Protein AF-A0A1R2BJV5-F1 (afdb_monomer)

Organism: NCBI:txid5963

Secondary structure (DSSP, 8-state):
-PPBPPHHHHHHHHHHGGG-HHHHHHHHHHH-S--B-S-HHHHHHHHHHHHTT-HHHHHHHHTTGGGS---HHHHHHHHHHHHHHHHT--TT-HHHHHHHHHHHHHHHHHS-TT-HHHHHHHHHHHHHS----HHHHHHHS-HHHHHHHHHHHHHHHHHHHHTT---HHHHS-HHHHHHHHHH--TT-HHHHHHHHHHHH-TTTHHHHHHHHHHTTHHHHHHHHHHH---HHHHHHHHHHHHHHGGGS-HHHHHHHHHHHHT-TT--TTSHHHHHHHHHHHHHSTT--HHHHHHHHHHHHTT-

pLDDT: mean 71.23, std 12.72, range [35.72, 92.38]

Radius of gyration: 25.91 Å; Cα contacts (8 Å, |Δi|>4): 302; chains: 1; bounding box: 58×33×80 Å

Mean predicted aligned error: 14.07 Å

Structure (mmCIF, N/CA/C/O backbone):
data_AF-A0A1R2BJV5-F1
#
_entry.id   AF-A0A1R2BJV5-F1
#
loop_
_atom_site.group_PDB
_atom_site.id
_atom_site.type_symbol
_atom_site.label_atom_id
_atom_site.label_alt_id
_atom_site.label_comp_id
_atom_site.label_asym_id
_atom_site.label_entity_id
_atom_site.label_seq_id
_atom_site.pdbx_PDB_ins_code
_atom_site.Cartn_x
_atom_site.Cartn_y
_atom_site.Cartn_z
_atom_site.occupancy
_atom_site.B_iso_or_equiv
_atom_site.auth_seq_id
_atom_site.auth_comp_id
_atom_site.auth_asym_id
_atom_site.auth_atom_id
_atom_site.pdbx_PDB_model_num
ATOM 1 N N . MET A 1 1 ? 15.104 -16.079 -36.306 1.00 42.00 1 MET A N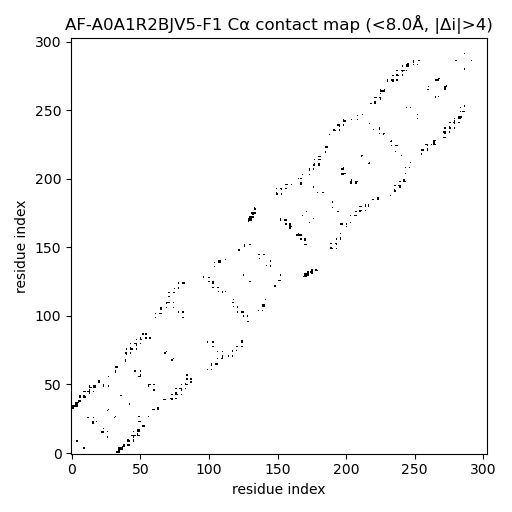 1
ATOM 2 C CA . MET A 1 1 ? 16.553 -15.975 -36.035 1.00 42.00 1 MET A CA 1
ATOM 3 C C . MET A 1 1 ? 16.762 -14.688 -35.266 1.00 42.00 1 MET A C 1
ATOM 5 O O . MET A 1 1 ? 16.373 -13.649 -35.781 1.00 42.00 1 MET A O 1
ATOM 9 N N . SER A 1 2 ? 17.263 -14.751 -34.035 1.00 49.78 2 SER A N 1
ATOM 10 C CA . SER A 1 2 ? 17.641 -13.556 -33.279 1.00 49.78 2 SER A CA 1
ATOM 11 C C . SER A 1 2 ? 18.964 -13.034 -33.835 1.00 49.78 2 SER A C 1
ATOM 13 O O . SER A 1 2 ? 19.935 -13.780 -33.945 1.00 49.78 2 SER A O 1
ATOM 15 N N . ILE A 1 3 ? 18.989 -11.770 -34.251 1.00 56.12 3 ILE A N 1
ATOM 16 C CA . ILE A 1 3 ? 20.216 -11.112 -34.701 1.00 56.12 3 ILE A CA 1
ATOM 17 C C . ILE A 1 3 ? 20.956 -10.668 -33.430 1.00 56.12 3 ILE A C 1
ATOM 19 O O . ILE A 1 3 ? 20.376 -9.907 -32.652 1.00 56.12 3 ILE A O 1
ATOM 23 N N . PRO A 1 4 ? 22.183 -11.148 -33.162 1.00 58.19 4 PRO A N 1
ATOM 24 C CA . PRO A 1 4 ? 23.000 -10.590 -32.093 1.00 58.19 4 PRO A CA 1
ATOM 25 C C . PRO A 1 4 ? 23.386 -9.166 -32.496 1.00 58.19 4 PRO A C 1
ATOM 27 O O . PRO A 1 4 ? 24.001 -8.955 -33.543 1.00 58.19 4 PRO A O 1
ATOM 30 N N . LEU A 1 5 ? 22.972 -8.178 -31.705 1.00 67.62 5 LEU A N 1
ATOM 31 C CA . LEU A 1 5 ? 23.303 -6.782 -31.978 1.00 67.62 5 LEU A CA 1
ATOM 32 C C . LEU A 1 5 ? 24.491 -6.342 -31.133 1.00 67.62 5 LEU A C 1
ATOM 34 O O . LEU A 1 5 ? 24.545 -6.591 -29.929 1.00 67.62 5 LEU A O 1
ATOM 38 N N . SER A 1 6 ? 25.420 -5.636 -31.775 1.00 77.50 6 SER A N 1
ATOM 39 C CA . SER A 1 6 ? 26.572 -5.044 -31.108 1.00 77.50 6 SER A CA 1
ATOM 40 C C . SER A 1 6 ? 26.189 -3.790 -30.317 1.00 77.50 6 SER A C 1
ATOM 42 O O . SER A 1 6 ? 25.210 -3.097 -30.610 1.00 77.50 6 SER A O 1
ATOM 44 N N . LYS A 1 7 ? 27.031 -3.441 -29.341 1.00 80.12 7 LYS A N 1
ATOM 45 C CA . LYS A 1 7 ? 26.949 -2.197 -28.563 1.00 80.12 7 LYS A CA 1
ATOM 46 C C . LYS A 1 7 ? 26.807 -0.943 -29.429 1.00 80.12 7 LYS A C 1
ATOM 48 O O . LYS A 1 7 ? 26.039 -0.039 -29.100 1.00 80.12 7 LYS A O 1
ATOM 53 N N . ASP A 1 8 ? 27.563 -0.877 -30.520 1.00 81.50 8 ASP A N 1
ATOM 54 C CA . ASP A 1 8 ? 27.591 0.293 -31.399 1.00 81.50 8 ASP A CA 1
ATOM 55 C C . ASP A 1 8 ? 26.292 0.439 -32.183 1.00 81.50 8 ASP A C 1
ATOM 57 O O . ASP A 1 8 ? 25.791 1.553 -32.346 1.00 81.50 8 ASP A O 1
ATOM 61 N N . LEU A 1 9 ? 25.684 -0.685 -32.563 1.00 81.38 9 LEU A N 1
ATOM 62 C CA . LEU A 1 9 ? 24.384 -0.679 -33.210 1.00 81.38 9 LEU A CA 1
ATOM 63 C C . LEU A 1 9 ? 23.279 -0.226 -32.244 1.00 81.38 9 LEU A C 1
ATOM 65 O O . LEU A 1 9 ? 22.461 0.605 -32.624 1.00 81.38 9 LEU A O 1
ATOM 69 N N . TYR A 1 10 ? 23.296 -0.647 -30.971 1.00 83.06 10 TYR A N 1
ATOM 70 C CA . TYR A 1 10 ? 22.355 -0.114 -29.970 1.00 83.06 10 TYR A CA 1
ATOM 71 C C . TYR A 1 10 ? 22.492 1.397 -29.776 1.00 83.06 10 TYR A C 1
ATOM 73 O O . TYR A 1 10 ? 21.486 2.105 -29.704 1.00 83.06 10 TYR A O 1
ATOM 81 N N . LYS A 1 11 ? 23.724 1.916 -29.725 1.00 84.06 11 LYS A N 1
ATOM 82 C CA . LYS A 1 11 ? 23.965 3.362 -29.623 1.00 84.06 11 LYS A CA 1
ATOM 83 C C . LYS A 1 11 ? 23.435 4.113 -30.838 1.00 84.06 11 LYS A C 1
ATOM 85 O O . LYS A 1 11 ? 22.817 5.162 -30.664 1.00 84.06 11 LYS A O 1
ATOM 90 N N . GLN A 1 12 ? 23.662 3.583 -32.038 1.00 87.06 12 GLN A N 1
ATOM 91 C CA . GLN A 1 12 ? 23.156 4.173 -33.272 1.00 87.06 12 GLN A CA 1
ATOM 92 C C . GLN A 1 12 ? 21.623 4.184 -33.283 1.00 87.06 12 GLN A C 1
ATOM 94 O O . GLN A 1 12 ? 21.023 5.251 -33.401 1.00 87.06 12 GLN A O 1
ATOM 99 N N . LEU A 1 13 ? 20.987 3.029 -33.070 1.00 85.50 13 LEU A N 1
ATOM 100 C CA . LEU A 1 13 ? 19.527 2.909 -33.053 1.00 85.50 13 LEU A CA 1
ATOM 101 C C . LEU A 1 13 ? 18.897 3.812 -31.988 1.00 85.50 13 LEU A C 1
ATOM 103 O O . LEU A 1 13 ? 17.888 4.465 -32.247 1.00 85.50 13 LEU A O 1
ATOM 107 N N . ARG A 1 14 ? 19.520 3.922 -30.807 1.00 86.38 14 ARG A N 1
ATOM 108 C CA . ARG A 1 14 ? 19.084 4.832 -29.740 1.00 86.38 14 ARG A CA 1
ATOM 109 C C . ARG A 1 14 ? 19.043 6.296 -30.191 1.00 86.38 14 ARG A C 1
ATOM 111 O O . ARG A 1 14 ? 18.142 7.018 -29.766 1.00 86.38 14 ARG A O 1
ATOM 118 N N . LEU A 1 15 ? 20.018 6.741 -30.985 1.00 86.44 15 LEU A N 1
ATOM 119 C CA . LEU A 1 15 ? 20.062 8.103 -31.533 1.00 86.44 15 LEU A CA 1
ATOM 120 C C . LEU A 1 15 ? 19.034 8.289 -32.649 1.00 86.44 15 LEU A C 1
ATOM 122 O O . LEU A 1 15 ? 18.399 9.332 -32.735 1.00 86.44 15 LEU A O 1
ATOM 126 N N . GLU A 1 16 ? 18.821 7.277 -33.485 1.00 86.50 16 GLU A N 1
ATOM 127 C CA . GLU A 1 16 ? 17.801 7.352 -34.533 1.00 86.50 16 GLU A CA 1
ATOM 128 C C . GLU A 1 16 ? 16.380 7.402 -33.947 1.00 86.50 16 GLU A C 1
ATOM 130 O O . GLU A 1 16 ? 15.532 8.136 -34.450 1.00 86.50 16 GLU A O 1
ATOM 135 N N . CYS A 1 17 ? 16.128 6.727 -32.820 1.00 84.50 17 CYS A N 1
ATOM 136 C CA . CYS A 1 17 ? 14.838 6.782 -32.122 1.00 84.50 17 CYS A CA 1
ATOM 137 C C . CYS A 1 17 ? 14.447 8.195 -31.650 1.00 84.50 17 CYS A C 1
ATOM 139 O O . CYS A 1 17 ? 13.261 8.460 -31.466 1.00 84.50 17 CYS A O 1
ATOM 141 N N . THR A 1 18 ? 15.398 9.123 -31.478 1.00 82.88 18 THR A N 1
ATOM 142 C CA . THR A 1 18 ? 15.081 10.509 -31.081 1.00 82.88 18 THR A CA 1
ATOM 143 C C . THR A 1 18 ? 14.573 11.365 -32.245 1.00 82.88 18 THR A C 1
ATOM 145 O O . THR A 1 18 ? 14.272 12.537 -32.046 1.00 82.88 18 THR A O 1
ATOM 148 N N . GLN A 1 19 ? 14.484 10.812 -33.459 1.00 86.56 19 GLN A N 1
ATOM 149 C CA . GLN A 1 19 ? 13.982 11.513 -34.648 1.00 86.56 19 GLN A CA 1
ATOM 150 C C . GLN A 1 19 ? 12.443 11.526 -34.738 1.00 86.56 19 GLN A C 1
ATOM 152 O O . GLN A 1 19 ? 11.893 12.149 -35.644 1.00 86.56 19 GLN A O 1
ATOM 157 N N . GLY A 1 20 ? 11.745 10.873 -33.800 1.00 82.00 20 GLY A N 1
ATOM 158 C CA . GLY A 1 20 ? 10.285 10.903 -33.669 1.00 82.00 20 GLY A CA 1
ATOM 159 C C . GLY A 1 20 ? 9.588 9.583 -34.015 1.00 82.00 20 GLY A C 1
ATOM 160 O O . GLY A 1 20 ? 10.213 8.607 -34.433 1.00 82.00 20 GLY A O 1
ATOM 161 N N . GLU A 1 21 ? 8.263 9.566 -33.850 1.00 83.56 21 GLU A N 1
ATOM 162 C CA . GLU A 1 21 ? 7.430 8.352 -33.882 1.00 83.56 21 GLU A CA 1
ATOM 163 C C . GLU A 1 21 ? 7.545 7.555 -35.191 1.00 83.56 21 GLU A C 1
ATOM 165 O O . GLU A 1 21 ? 7.648 6.329 -35.177 1.00 83.56 21 GLU A O 1
ATOM 170 N N . SER A 1 22 ? 7.604 8.240 -36.340 1.00 85.44 22 SER A N 1
ATOM 171 C CA . SER A 1 22 ? 7.769 7.575 -37.641 1.00 85.44 22 SER A CA 1
ATOM 172 C C . SER A 1 22 ? 9.056 6.751 -37.702 1.00 85.44 22 SER A C 1
ATOM 174 O O . SER A 1 22 ? 9.045 5.640 -38.234 1.00 85.44 22 SER A O 1
ATOM 176 N N . LYS A 1 23 ? 10.159 7.273 -37.146 1.00 87.19 23 LYS A N 1
ATOM 177 C CA . LYS A 1 23 ? 11.449 6.578 -37.150 1.00 87.19 23 LYS A CA 1
ATOM 178 C C . LYS A 1 23 ? 11.460 5.427 -36.148 1.00 87.19 23 LYS A C 1
ATOM 180 O O . LYS A 1 23 ? 11.974 4.357 -36.456 1.00 87.19 23 LYS A O 1
ATOM 185 N N . GLN A 1 24 ? 10.823 5.606 -34.991 1.00 85.75 24 GLN A N 1
ATOM 186 C CA . GLN A 1 24 ? 10.626 4.528 -34.017 1.00 85.75 24 GLN A CA 1
ATOM 187 C C . GLN A 1 24 ? 9.833 3.355 -34.617 1.00 85.75 24 GLN A C 1
ATOM 189 O O . GLN A 1 24 ? 10.228 2.206 -34.440 1.00 85.75 24 GLN A O 1
ATOM 194 N N . ASN A 1 25 ? 8.761 3.626 -35.372 1.00 84.75 25 ASN A N 1
ATOM 195 C CA . ASN A 1 25 ? 7.956 2.592 -36.034 1.00 84.75 25 ASN A CA 1
ATOM 196 C C . ASN A 1 25 ? 8.743 1.836 -37.121 1.00 84.75 25 ASN A C 1
ATOM 198 O O . ASN A 1 25 ? 8.616 0.614 -37.231 1.00 84.75 25 ASN A O 1
ATOM 202 N N . GLU A 1 26 ? 9.574 2.537 -37.899 1.00 87.62 26 GLU A N 1
ATOM 203 C CA . GLU A 1 26 ? 10.474 1.931 -38.893 1.00 87.62 26 GLU A CA 1
ATOM 204 C C . GLU A 1 26 ? 11.481 0.989 -38.216 1.00 87.62 26 GLU A C 1
ATOM 206 O O . GLU A 1 26 ? 11.568 -0.190 -38.565 1.00 87.62 26 GLU A O 1
ATOM 211 N N . ILE A 1 27 ? 12.173 1.484 -37.185 1.00 85.50 27 ILE A N 1
ATOM 212 C CA . ILE A 1 27 ? 13.153 0.719 -36.407 1.00 85.50 27 ILE A CA 1
ATOM 213 C C . ILE A 1 27 ? 12.493 -0.496 -35.746 1.00 85.50 27 ILE A C 1
ATOM 215 O O . ILE A 1 27 ? 13.012 -1.607 -35.842 1.00 85.50 27 ILE A O 1
ATOM 219 N N . PHE A 1 28 ? 11.328 -0.322 -35.119 1.00 84.56 28 PHE A N 1
ATOM 220 C CA . PHE A 1 28 ? 10.598 -1.421 -34.490 1.00 84.56 28 PHE A CA 1
ATOM 221 C C . PHE A 1 28 ? 10.158 -2.478 -35.510 1.00 84.56 28 PHE A C 1
ATOM 223 O O . PHE A 1 28 ? 10.262 -3.669 -35.231 1.00 84.56 28 PHE A O 1
ATOM 230 N N . SER A 1 29 ? 9.729 -2.074 -36.708 1.00 84.19 29 SER A N 1
ATOM 231 C CA . SER A 1 29 ? 9.353 -3.014 -37.773 1.00 84.19 29 SER A CA 1
ATOM 232 C C . SER A 1 29 ? 10.554 -3.794 -38.315 1.00 84.19 29 SER A C 1
ATOM 234 O O . SER A 1 29 ? 10.422 -4.963 -38.671 1.00 84.19 29 SER A O 1
ATOM 236 N N . GLN A 1 30 ? 11.724 -3.155 -38.373 1.00 83.94 30 GLN A N 1
ATOM 237 C CA . GLN A 1 30 ? 12.943 -3.742 -38.924 1.00 83.94 30 GLN A CA 1
ATOM 238 C C . GLN A 1 30 ? 13.687 -4.640 -37.925 1.00 83.94 30 GLN A C 1
ATOM 240 O O . GLN A 1 30 ? 14.194 -5.694 -38.307 1.00 83.94 30 GLN A O 1
ATOM 245 N N . TYR A 1 31 ? 13.768 -4.226 -36.660 1.00 78.44 31 TYR A N 1
ATOM 246 C CA . TYR A 1 31 ? 14.614 -4.863 -35.643 1.00 78.44 31 TYR A CA 1
ATOM 247 C C . TYR A 1 31 ? 13.812 -5.509 -34.506 1.00 78.44 31 TYR A C 1
ATOM 249 O O . TYR A 1 31 ? 14.302 -6.425 -33.848 1.00 78.44 31 TYR A O 1
ATOM 257 N N . GLY A 1 32 ? 12.568 -5.081 -34.285 1.00 77.88 32 GLY A N 1
ATOM 258 C CA . GLY A 1 32 ? 11.722 -5.569 -33.200 1.00 77.88 32 GLY A CA 1
ATOM 259 C C . GLY A 1 32 ? 12.271 -5.261 -31.804 1.00 77.88 32 GLY A C 1
ATOM 260 O O . GLY A 1 32 ? 13.135 -4.406 -31.602 1.00 77.88 32 GLY A O 1
ATOM 261 N N . ILE A 1 33 ? 11.728 -5.981 -30.821 1.00 70.56 33 ILE A N 1
ATOM 262 C CA . ILE A 1 33 ? 12.157 -5.929 -29.416 1.00 70.56 33 ILE A CA 1
ATOM 263 C C . ILE A 1 33 ? 13.000 -7.135 -29.007 1.00 70.56 33 ILE A C 1
ATOM 265 O O . ILE A 1 33 ? 13.803 -6.997 -28.105 1.00 70.56 33 ILE A O 1
ATOM 269 N N . SER A 1 34 ? 12.885 -8.297 -29.652 1.00 61.62 34 SER A N 1
ATOM 270 C CA . SER A 1 34 ? 13.568 -9.542 -29.247 1.00 61.62 34 SER A CA 1
ATOM 271 C C . SER A 1 34 ? 15.013 -9.624 -29.752 1.00 61.62 34 SER A C 1
ATOM 273 O O . SER A 1 34 ? 15.407 -10.568 -30.440 1.00 61.62 34 SER A O 1
ATOM 275 N N . LEU A 1 35 ? 15.792 -8.595 -29.443 1.00 65.88 35 LEU A N 1
ATOM 276 C CA . LEU A 1 35 ? 17.195 -8.487 -29.809 1.00 65.88 35 LEU A CA 1
ATOM 277 C C . LEU A 1 35 ? 18.020 -9.273 -28.787 1.00 65.88 35 LEU A C 1
ATOM 279 O O . LEU A 1 35 ? 17.871 -9.073 -27.583 1.00 65.88 35 LEU A O 1
ATOM 283 N N . ASN A 1 36 ? 18.861 -10.201 -29.256 1.00 61.66 36 ASN A N 1
ATOM 284 C CA . ASN A 1 36 ? 19.749 -10.939 -28.357 1.00 61.66 36 ASN A CA 1
ATOM 285 C C . ASN A 1 36 ? 20.763 -9.951 -27.773 1.00 61.66 36 ASN A C 1
ATOM 287 O O . ASN A 1 36 ? 21.442 -9.239 -28.519 1.00 61.66 36 ASN A O 1
ATOM 291 N N . THR A 1 37 ? 20.837 -9.888 -26.445 1.00 62.78 37 THR A N 1
ATOM 292 C CA . THR A 1 37 ? 21.636 -8.887 -25.741 1.00 62.78 37 THR A CA 1
ATOM 293 C C . THR A 1 37 ? 22.842 -9.520 -25.056 1.00 62.78 37 THR A C 1
ATOM 295 O O . THR A 1 37 ? 22.711 -10.280 -24.103 1.00 62.78 37 THR A O 1
ATOM 298 N N . GLU A 1 38 ? 24.033 -9.193 -25.557 1.00 67.94 38 GLU A N 1
ATOM 299 C CA . GLU A 1 38 ? 25.302 -9.369 -24.834 1.00 67.94 38 GLU A CA 1
ATOM 300 C C . GLU A 1 38 ? 25.650 -8.108 -24.013 1.00 67.94 38 GLU A C 1
ATOM 302 O O . GLU A 1 38 ? 26.532 -8.138 -23.162 1.00 67.94 38 GLU A O 1
ATOM 307 N N . GLU A 1 39 ? 24.925 -6.998 -24.227 1.00 77.38 39 GLU A N 1
ATOM 308 C CA . GLU A 1 39 ? 25.161 -5.679 -23.616 1.00 77.38 39 GLU A CA 1
ATOM 309 C C . GLU A 1 39 ? 23.852 -5.101 -23.021 1.00 77.38 39 GLU A C 1
ATOM 311 O O . GLU A 1 39 ? 23.246 -4.184 -23.595 1.00 77.38 39 GLU A O 1
ATOM 316 N N . PRO A 1 40 ? 23.393 -5.606 -21.856 1.00 77.12 40 PRO A N 1
ATOM 317 C CA . PRO A 1 40 ? 22.081 -5.281 -21.281 1.00 77.12 40 PRO A CA 1
ATOM 318 C C . PRO A 1 40 ? 21.814 -3.781 -21.067 1.00 77.12 40 PRO A C 1
ATOM 320 O O . PRO A 1 40 ? 20.696 -3.310 -21.274 1.00 77.12 40 PRO A O 1
ATOM 323 N N . LEU A 1 41 ? 22.838 -3.002 -20.702 1.00 80.31 41 LEU A N 1
ATOM 324 C CA . LEU A 1 41 ? 22.698 -1.570 -20.414 1.00 80.31 41 LEU A CA 1
ATOM 325 C C . LEU A 1 41 ? 22.383 -0.725 -21.654 1.00 80.31 41 LEU A C 1
ATOM 327 O O . LEU A 1 41 ? 21.488 0.121 -21.615 1.00 80.31 41 LEU A O 1
ATOM 331 N N . GLU A 1 42 ? 23.120 -0.912 -22.751 1.00 82.50 42 GLU A N 1
ATOM 332 C CA . GLU A 1 42 ? 22.868 -0.139 -23.975 1.00 82.50 42 GLU A CA 1
ATOM 333 C C . GLU A 1 42 ? 21.543 -0.543 -24.618 1.00 82.50 42 GLU A C 1
ATOM 335 O O . GLU A 1 42 ? 20.839 0.311 -25.159 1.00 82.50 42 GLU A O 1
ATOM 340 N N . TYR A 1 43 ? 21.159 -1.808 -24.460 1.00 83.75 43 TYR A N 1
ATOM 341 C CA . TYR A 1 43 ? 19.856 -2.291 -24.873 1.00 83.75 43 TYR A CA 1
ATOM 342 C C . TYR A 1 43 ? 18.706 -1.592 -24.129 1.00 83.75 43 TYR A C 1
ATOM 344 O O . TYR A 1 43 ? 17.819 -1.045 -24.780 1.00 83.75 43 TYR A O 1
ATOM 352 N N . ILE A 1 44 ? 18.739 -1.489 -22.793 1.00 78.69 44 ILE A N 1
ATOM 353 C CA . ILE A 1 44 ? 17.687 -0.774 -22.038 1.00 78.69 44 ILE A CA 1
ATOM 354 C C . ILE A 1 44 ? 17.625 0.710 -22.429 1.00 78.69 44 ILE A C 1
ATOM 356 O O . ILE A 1 44 ? 16.537 1.258 -22.598 1.00 78.69 44 ILE A O 1
ATOM 360 N N . LYS A 1 45 ? 18.771 1.371 -22.633 1.00 82.44 45 LYS A N 1
ATOM 361 C CA . LYS A 1 45 ? 18.803 2.770 -23.103 1.00 82.44 45 LYS A CA 1
ATOM 362 C C . LYS A 1 45 ? 18.185 2.933 -24.493 1.00 82.44 45 LYS A C 1
ATOM 364 O O . LYS A 1 45 ? 17.545 3.950 -24.756 1.00 82.44 45 LYS A O 1
ATOM 369 N N . TYR A 1 46 ? 18.382 1.959 -25.380 1.00 85.44 46 TYR A N 1
ATOM 370 C CA . TYR A 1 46 ? 17.681 1.901 -26.661 1.00 85.44 46 TYR A CA 1
ATOM 371 C C . TYR A 1 46 ? 16.165 1.776 -26.453 1.00 85.44 46 TYR A C 1
ATOM 373 O O . TYR A 1 46 ? 15.423 2.583 -27.009 1.00 85.44 46 TYR A O 1
ATOM 381 N N . LEU A 1 47 ? 15.712 0.850 -25.597 1.00 83.75 47 LEU A N 1
ATOM 382 C CA . LEU A 1 47 ? 14.287 0.657 -25.299 1.00 83.75 47 LEU A CA 1
ATOM 383 C C . LEU A 1 47 ? 13.625 1.927 -24.739 1.00 83.75 47 LEU A C 1
ATOM 385 O O . LEU A 1 47 ? 12.512 2.247 -25.150 1.00 83.75 47 LEU A O 1
ATOM 389 N N . ILE A 1 48 ? 14.315 2.689 -23.877 1.00 81.56 48 ILE A N 1
ATOM 390 C CA . ILE A 1 48 ? 13.835 3.992 -23.375 1.00 81.56 48 ILE A CA 1
ATOM 391 C C . ILE A 1 48 ? 13.481 4.905 -24.536 1.00 81.56 48 ILE A C 1
ATOM 393 O O . ILE A 1 48 ? 12.329 5.314 -24.644 1.00 81.56 48 ILE A O 1
ATOM 397 N N . ASN A 1 49 ? 14.430 5.166 -25.433 1.00 82.50 49 ASN A N 1
ATOM 398 C CA . ASN A 1 49 ? 14.221 6.096 -26.540 1.00 82.50 49 ASN A CA 1
ATOM 399 C C . ASN A 1 49 ? 13.231 5.572 -27.585 1.00 82.50 49 ASN A C 1
ATOM 401 O O . ASN A 1 49 ? 12.506 6.365 -28.182 1.00 82.50 49 ASN A O 1
ATOM 405 N N . LEU A 1 50 ? 13.186 4.254 -27.795 1.00 81.56 50 LEU A N 1
ATOM 406 C CA . LEU A 1 50 ? 12.220 3.617 -28.689 1.00 81.56 50 LEU A CA 1
ATOM 407 C C . LEU A 1 50 ? 10.779 3.770 -28.170 1.00 81.56 50 LEU A C 1
ATOM 409 O O . LEU A 1 50 ? 9.840 3.820 -28.957 1.00 81.56 50 LEU A O 1
ATOM 413 N N . SER A 1 51 ? 10.610 3.847 -26.848 1.00 73.69 51 SER A N 1
ATOM 414 C CA . SER A 1 51 ? 9.307 3.895 -26.176 1.00 73.69 51 SER A CA 1
ATOM 415 C C . SER A 1 51 ? 8.750 5.303 -25.937 1.00 73.69 51 SER A C 1
ATOM 417 O O . SER A 1 51 ? 7.590 5.428 -25.539 1.00 73.69 51 SER A O 1
ATOM 419 N N . VAL A 1 52 ? 9.547 6.358 -26.162 1.00 73.56 52 VAL A N 1
ATOM 420 C CA . VAL A 1 52 ? 9.125 7.750 -25.930 1.00 73.56 52 VAL A CA 1
ATOM 421 C C . VAL A 1 52 ? 7.954 8.086 -26.851 1.00 73.56 52 VAL A C 1
ATOM 423 O O . VAL A 1 52 ? 8.132 8.116 -28.066 1.00 73.56 52 VAL A O 1
ATOM 426 N N . ALA A 1 53 ? 6.786 8.362 -26.263 1.00 63.12 53 ALA A N 1
ATOM 427 C CA . ALA A 1 53 ? 5.546 8.739 -26.946 1.00 63.12 53 ALA A CA 1
ATOM 428 C C . ALA A 1 53 ? 4.927 7.674 -27.884 1.00 63.12 53 ALA A C 1
ATOM 430 O O . ALA A 1 53 ? 4.037 8.001 -28.665 1.00 63.12 53 ALA A O 1
ATOM 431 N N . ASN A 1 54 ? 5.332 6.396 -27.794 1.00 75.25 54 ASN A N 1
ATOM 432 C CA . ASN A 1 54 ? 4.773 5.314 -28.619 1.00 75.25 54 ASN A CA 1
ATOM 433 C C . ASN A 1 54 ? 4.175 4.174 -27.775 1.00 75.25 54 ASN A C 1
ATOM 435 O O . ASN A 1 54 ? 4.827 3.177 -27.450 1.00 75.25 54 ASN A O 1
ATOM 439 N N . THR A 1 55 ? 2.884 4.298 -27.462 1.00 68.56 55 THR A N 1
ATOM 440 C CA . THR A 1 55 ? 2.150 3.373 -26.575 1.00 68.56 55 THR A CA 1
ATOM 441 C C . THR A 1 55 ? 2.072 1.926 -27.081 1.00 68.56 55 THR A C 1
ATOM 443 O O . THR A 1 55 ? 1.972 0.991 -26.283 1.00 68.56 55 THR A O 1
ATOM 446 N N . ASN A 1 56 ? 2.137 1.689 -28.395 1.00 72.00 56 ASN A N 1
ATOM 447 C CA . ASN A 1 56 ? 2.119 0.332 -28.957 1.00 72.00 56 ASN A CA 1
ATOM 448 C C . ASN A 1 56 ? 3.464 -0.384 -28.775 1.00 72.00 56 ASN A C 1
ATOM 450 O O . ASN A 1 56 ? 3.500 -1.584 -28.479 1.00 72.00 56 ASN A O 1
ATOM 454 N N . ILE A 1 57 ? 4.567 0.356 -28.890 1.00 77.31 57 ILE A N 1
ATOM 455 C CA . ILE A 1 57 ? 5.909 -0.157 -28.609 1.00 77.31 57 ILE A CA 1
ATOM 456 C C . ILE A 1 57 ? 6.079 -0.393 -27.103 1.00 77.31 57 ILE A C 1
ATOM 458 O O . ILE A 1 57 ? 6.578 -1.452 -26.720 1.00 77.31 57 ILE A O 1
ATOM 462 N N . GLN A 1 58 ? 5.594 0.522 -26.252 1.00 73.00 58 GLN A N 1
ATOM 463 C CA . GLN A 1 58 ? 5.624 0.375 -24.788 1.00 73.00 58 GLN A CA 1
ATOM 464 C C . GLN A 1 58 ? 5.054 -0.986 -24.339 1.00 73.00 58 GLN A C 1
ATOM 466 O O . GLN A 1 58 ? 5.718 -1.715 -23.606 1.00 73.00 58 GLN A O 1
ATOM 471 N N . LYS A 1 59 ? 3.891 -1.406 -24.867 1.00 69.12 59 LYS A N 1
ATOM 472 C CA . LYS A 1 59 ? 3.285 -2.732 -24.589 1.00 69.12 59 LYS A CA 1
ATOM 473 C C . LYS A 1 59 ? 4.177 -3.912 -24.936 1.00 69.12 59 LYS A C 1
ATOM 475 O O . LYS A 1 59 ? 4.159 -4.939 -24.264 1.00 69.12 59 LYS A O 1
ATOM 480 N N . SER A 1 60 ? 4.896 -3.795 -26.042 1.00 76.00 60 SER A N 1
ATOM 481 C CA . SER A 1 60 ? 5.762 -4.863 -26.522 1.00 76.00 60 SER A CA 1
ATOM 482 C C . SER A 1 60 ? 6.987 -4.970 -25.614 1.00 76.00 60 SER A C 1
ATOM 484 O O . SER A 1 60 ? 7.340 -6.069 -25.191 1.00 76.00 60 SER A O 1
ATOM 486 N N . ILE A 1 61 ? 7.577 -3.828 -25.250 1.00 75.94 61 ILE A N 1
ATOM 487 C CA . ILE A 1 61 ? 8.719 -3.743 -24.334 1.00 75.94 61 ILE A CA 1
ATOM 488 C C . ILE A 1 61 ? 8.397 -4.394 -22.989 1.00 75.94 61 ILE A C 1
ATOM 490 O O . ILE A 1 61 ? 9.187 -5.198 -22.509 1.00 75.94 61 ILE A O 1
ATOM 494 N N . LEU A 1 62 ? 7.218 -4.138 -22.418 1.00 69.19 62 LEU A N 1
ATOM 495 C CA . LEU A 1 62 ? 6.822 -4.719 -21.129 1.00 69.19 62 LEU A CA 1
ATOM 496 C C . LEU A 1 62 ? 6.944 -6.253 -21.093 1.00 69.19 62 LEU A C 1
ATOM 498 O O . LEU A 1 62 ? 7.396 -6.815 -20.100 1.00 69.19 62 LEU A O 1
ATOM 502 N N . LYS A 1 63 ? 6.642 -6.941 -22.198 1.00 70.88 63 LYS A N 1
ATOM 503 C CA . LYS A 1 63 ? 6.680 -8.413 -22.263 1.00 70.88 63 LYS A CA 1
ATOM 504 C C . LYS A 1 63 ? 8.083 -9.012 -22.177 1.00 70.88 63 LYS A C 1
ATOM 506 O O . LYS A 1 63 ? 8.209 -10.195 -21.875 1.00 70.88 63 LYS A O 1
ATOM 511 N N . ILE A 1 64 ? 9.122 -8.234 -22.470 1.00 72.19 64 ILE A N 1
ATOM 512 C CA . ILE A 1 64 ? 10.508 -8.720 -22.514 1.00 72.19 64 ILE A CA 1
ATOM 513 C C . ILE A 1 64 ? 11.354 -8.240 -21.335 1.00 72.19 64 ILE A C 1
ATOM 515 O O . ILE A 1 64 ? 12.411 -8.820 -21.101 1.00 72.19 64 ILE A O 1
ATOM 519 N N . LEU A 1 65 ? 10.905 -7.239 -20.565 1.00 69.62 65 LEU A N 1
ATOM 520 C CA . LEU A 1 65 ? 11.644 -6.736 -19.399 1.00 69.62 65 LEU A CA 1
ATOM 521 C C . LEU A 1 65 ? 12.028 -7.838 -18.396 1.00 69.62 65 LEU A C 1
ATOM 523 O O . LEU A 1 65 ? 13.182 -7.828 -17.966 1.00 69.62 65 LEU A O 1
ATOM 527 N N . PRO A 1 66 ? 11.173 -8.842 -18.099 1.00 66.38 66 PRO A N 1
ATOM 528 C CA . PRO A 1 66 ? 11.557 -9.938 -17.209 1.00 66.38 66 PRO A CA 1
ATOM 529 C C . PRO A 1 66 ? 12.729 -10.790 -17.719 1.00 66.38 66 PRO A C 1
ATOM 531 O O . PRO A 1 66 ? 13.379 -11.479 -16.945 1.00 66.38 66 PRO A O 1
ATOM 534 N N . SER A 1 67 ? 13.027 -10.764 -19.020 1.00 71.19 67 SER A N 1
ATOM 535 C CA . SER A 1 67 ? 14.126 -11.545 -19.605 1.00 71.19 67 SER A CA 1
ATOM 536 C C . SER A 1 67 ? 15.481 -10.825 -19.597 1.00 71.19 67 SER A C 1
ATOM 538 O O . SER A 1 67 ? 16.489 -11.428 -19.963 1.00 71.19 67 SER A O 1
ATOM 540 N N . ILE A 1 68 ? 15.527 -9.550 -19.187 1.00 74.06 68 ILE A N 1
ATOM 541 C CA . ILE A 1 68 ? 16.759 -8.753 -19.176 1.00 74.06 68 ILE A CA 1
ATOM 542 C C . ILE A 1 68 ? 17.505 -8.973 -17.848 1.00 74.06 68 ILE A C 1
ATOM 544 O O . ILE A 1 68 ? 16.911 -8.773 -16.788 1.00 74.06 68 ILE A O 1
ATOM 548 N N . PRO A 1 69 ? 18.802 -9.337 -17.867 1.00 71.75 69 PRO A N 1
ATOM 549 C CA . PRO A 1 69 ? 19.610 -9.435 -16.653 1.00 71.75 69 PRO A CA 1
ATOM 550 C C . PRO A 1 69 ? 19.701 -8.099 -15.906 1.00 71.75 69 PRO A C 1
ATOM 552 O O . PRO A 1 69 ? 19.942 -7.059 -16.523 1.00 71.75 69 PRO A O 1
ATOM 555 N N . ILE A 1 70 ? 19.563 -8.136 -14.578 1.00 68.81 70 ILE A N 1
ATOM 556 C CA . ILE A 1 70 ? 19.541 -6.939 -13.729 1.00 68.81 70 ILE A CA 1
ATOM 557 C C . ILE A 1 70 ? 20.869 -6.786 -12.975 1.00 68.81 70 ILE A C 1
ATOM 559 O O . ILE A 1 70 ? 21.225 -7.587 -12.118 1.00 68.81 70 ILE A O 1
ATOM 563 N N . THR A 1 71 ? 21.592 -5.718 -13.299 1.00 71.06 71 THR A N 1
ATOM 564 C CA . THR A 1 71 ? 22.702 -5.111 -12.556 1.0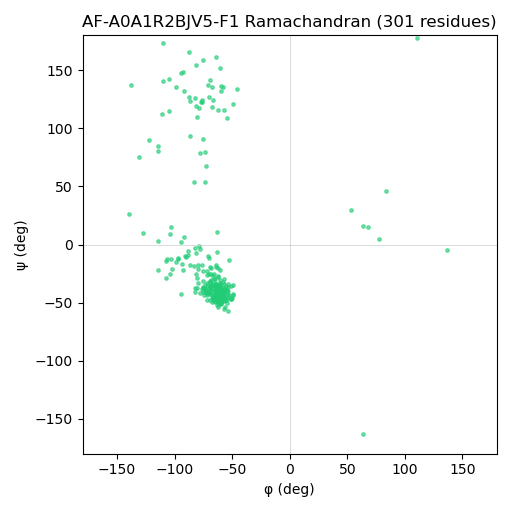0 71.06 71 THR A CA 1
ATOM 565 C C . THR A 1 71 ? 22.282 -3.755 -11.971 1.00 71.06 71 THR A C 1
ATOM 567 O O . THR A 1 71 ? 21.207 -3.234 -12.283 1.00 71.06 71 THR A O 1
ATOM 570 N N . GLU A 1 72 ? 23.137 -3.134 -11.149 1.00 67.12 72 GLU A N 1
ATOM 571 C CA . GLU A 1 72 ? 22.863 -1.797 -10.602 1.00 67.12 72 GLU A CA 1
ATOM 572 C C . GLU A 1 72 ? 22.621 -0.748 -11.707 1.00 67.12 72 GLU A C 1
ATOM 574 O O . GLU A 1 72 ? 21.666 0.032 -11.657 1.00 67.12 72 GLU A O 1
ATOM 579 N N . GLU A 1 73 ? 23.469 -0.724 -12.735 1.00 69.25 73 GLU A N 1
ATOM 580 C CA . GLU A 1 73 ? 23.328 0.254 -13.814 1.00 69.25 73 GLU A CA 1
ATOM 581 C C . GLU A 1 73 ? 22.065 -0.002 -14.635 1.00 69.25 73 GLU A C 1
ATOM 583 O O . GLU A 1 73 ? 21.323 0.935 -14.921 1.00 69.25 73 GLU A O 1
ATOM 588 N N . THR A 1 74 ? 21.764 -1.258 -14.974 1.00 72.19 74 THR A N 1
ATOM 589 C CA . THR A 1 74 ? 20.550 -1.581 -15.738 1.00 72.19 74 THR A CA 1
ATOM 590 C C . THR A 1 74 ? 19.286 -1.308 -14.933 1.00 72.19 74 THR A C 1
ATOM 592 O O . THR A 1 74 ? 18.305 -0.842 -15.506 1.00 72.19 74 THR A O 1
ATOM 595 N N . GLY A 1 75 ? 19.313 -1.524 -13.612 1.00 66.25 75 GLY A N 1
ATOM 596 C CA . GLY A 1 75 ? 18.189 -1.240 -12.722 1.00 66.25 75 GLY A CA 1
ATOM 597 C C . GLY A 1 75 ? 17.753 0.223 -12.811 1.00 66.25 75 GLY A C 1
ATOM 598 O O . GLY A 1 75 ? 16.581 0.496 -13.044 1.00 66.25 75 GLY A O 1
ATOM 599 N N . LYS A 1 76 ? 18.693 1.179 -12.758 1.00 69.19 76 LYS A N 1
ATOM 600 C CA . LYS A 1 76 ? 18.371 2.622 -12.813 1.00 69.19 76 LYS A CA 1
ATOM 601 C C . LYS A 1 76 ? 17.678 3.001 -14.127 1.00 69.19 76 LYS A C 1
ATOM 603 O O . LYS A 1 76 ? 16.751 3.806 -14.137 1.00 69.19 76 LYS A O 1
ATOM 608 N N . PHE A 1 77 ? 18.089 2.395 -15.239 1.00 69.75 77 PHE A N 1
ATOM 609 C CA . PHE A 1 77 ? 17.475 2.653 -16.542 1.00 69.75 77 PHE A CA 1
ATOM 610 C C . PHE A 1 77 ? 16.149 1.900 -16.736 1.00 69.75 77 PHE A C 1
ATOM 612 O O . PHE A 1 77 ? 15.232 2.461 -17.334 1.00 69.75 77 PHE A O 1
ATOM 619 N N . LEU A 1 78 ? 15.988 0.695 -16.178 1.00 69.75 78 LEU A N 1
ATOM 620 C CA . LEU A 1 78 ? 14.692 0.001 -16.124 1.00 69.75 78 LEU A CA 1
ATOM 621 C C . LEU A 1 78 ? 13.659 0.813 -15.342 1.00 69.75 78 LEU A C 1
ATOM 623 O O . LEU A 1 78 ? 12.492 0.873 -15.726 1.00 69.75 78 LEU A O 1
ATOM 627 N N . MET A 1 79 ? 14.106 1.495 -14.293 1.00 68.50 79 MET A N 1
ATOM 628 C CA . MET A 1 79 ? 13.293 2.412 -13.509 1.00 68.50 79 MET A CA 1
ATOM 629 C C . MET A 1 79 ? 12.843 3.623 -14.335 1.00 68.50 79 MET A C 1
ATOM 631 O O . MET A 1 79 ? 11.652 3.905 -14.417 1.00 68.50 79 MET A O 1
ATOM 635 N N . ILE A 1 80 ? 13.752 4.294 -15.044 1.00 70.62 80 ILE A N 1
ATOM 636 C CA . ILE A 1 80 ? 13.388 5.405 -15.945 1.00 70.62 80 ILE A CA 1
ATOM 637 C C . ILE A 1 80 ? 12.405 4.941 -17.032 1.00 70.62 80 ILE A C 1
ATOM 639 O O . ILE A 1 80 ? 11.399 5.605 -17.281 1.00 70.62 80 ILE A O 1
ATOM 643 N N . LEU A 1 81 ? 12.670 3.783 -17.643 1.00 70.81 81 LEU A N 1
ATOM 644 C CA . LEU A 1 81 ? 11.803 3.174 -18.650 1.00 70.81 81 LEU A CA 1
ATOM 645 C C . LEU A 1 81 ? 10.400 2.906 -18.095 1.00 70.81 81 LEU A C 1
ATOM 647 O O . LEU A 1 81 ? 9.411 3.291 -18.713 1.00 70.81 81 LEU A O 1
ATOM 651 N N . SER A 1 82 ? 10.322 2.308 -16.907 1.00 67.62 82 SER A N 1
ATOM 652 C CA . SER A 1 82 ? 9.058 2.024 -16.229 1.00 67.62 82 SER A CA 1
ATOM 653 C C . SER A 1 82 ? 8.301 3.318 -15.931 1.00 67.62 82 SER A C 1
ATOM 655 O O . SER A 1 82 ? 7.129 3.420 -16.263 1.00 67.62 82 SER A O 1
ATOM 657 N N . ASN A 1 83 ? 8.961 4.359 -15.411 1.00 65.62 83 ASN A N 1
ATOM 658 C CA . ASN A 1 83 ? 8.322 5.653 -15.149 1.00 65.62 83 ASN A CA 1
ATOM 659 C C . ASN A 1 83 ? 7.759 6.305 -16.423 1.00 65.62 83 ASN A C 1
ATOM 661 O O . ASN A 1 83 ? 6.668 6.866 -16.377 1.00 65.62 83 ASN A O 1
ATOM 665 N N . ASN A 1 84 ? 8.482 6.230 -17.544 1.00 66.44 84 ASN A N 1
ATOM 666 C CA . ASN A 1 84 ? 8.020 6.769 -18.826 1.00 66.44 84 ASN A CA 1
ATOM 667 C C . ASN A 1 84 ? 6.784 6.021 -19.338 1.00 66.44 84 ASN A C 1
ATOM 669 O O . ASN A 1 84 ? 5.825 6.652 -19.769 1.00 66.44 84 ASN A O 1
ATOM 673 N N . ILE A 1 85 ? 6.779 4.688 -19.229 1.00 64.06 85 ILE A N 1
ATOM 674 C CA . ILE A 1 85 ? 5.618 3.864 -19.592 1.00 64.06 85 ILE A CA 1
ATOM 675 C C . ILE A 1 85 ? 4.416 4.183 -18.688 1.00 64.06 85 ILE A C 1
ATOM 677 O O . ILE A 1 85 ? 3.282 4.177 -19.156 1.00 64.06 85 ILE A O 1
ATOM 681 N N . LEU A 1 86 ? 4.651 4.472 -17.404 1.00 59.94 86 LEU A N 1
ATOM 682 C CA . LEU A 1 86 ? 3.592 4.809 -16.452 1.00 59.94 86 LEU A CA 1
ATOM 683 C C . LEU A 1 86 ? 3.009 6.213 -16.647 1.00 59.94 86 LEU A C 1
ATOM 685 O O . LEU A 1 86 ? 1.814 6.394 -16.436 1.00 59.94 86 LEU A O 1
ATOM 689 N N . ALA A 1 87 ? 3.819 7.195 -17.048 1.00 59.09 87 ALA A N 1
ATOM 690 C CA . ALA A 1 87 ? 3.375 8.577 -17.243 1.00 59.09 87 ALA A CA 1
ATOM 691 C C . ALA A 1 87 ? 2.409 8.752 -18.433 1.00 59.09 87 ALA A C 1
ATOM 693 O O . ALA A 1 87 ? 1.596 9.673 -18.421 1.00 59.09 87 ALA A O 1
ATOM 694 N N . ASP A 1 88 ? 2.478 7.864 -19.428 1.00 55.78 88 ASP A N 1
ATOM 695 C CA . ASP A 1 88 ? 1.671 7.921 -20.656 1.00 55.78 88 ASP A CA 1
ATOM 696 C C . ASP A 1 88 ? 0.345 7.131 -20.565 1.00 55.78 88 ASP A C 1
ATOM 698 O O . ASP A 1 88 ? -0.367 6.980 -21.565 1.00 55.78 88 ASP A O 1
ATOM 702 N N . LEU A 1 89 ? -0.014 6.595 -19.389 1.00 52.03 89 LEU A N 1
ATOM 703 C CA . LEU A 1 89 ? -1.208 5.763 -19.235 1.00 52.03 89 LEU A CA 1
ATOM 704 C C . LEU A 1 89 ? -2.460 6.552 -18.842 1.00 52.03 89 LEU A C 1
ATOM 706 O O . LEU A 1 89 ? -2.437 7.295 -17.867 1.00 52.03 89 LEU A O 1
ATOM 710 N N . PRO A 1 90 ? -3.599 6.323 -19.522 1.00 50.34 90 PRO A N 1
ATOM 711 C CA . PRO A 1 90 ? -4.890 6.778 -19.029 1.00 50.34 90 PRO A CA 1
ATOM 712 C C . PRO A 1 90 ? -5.295 6.019 -17.753 1.00 50.34 90 PRO A C 1
ATOM 714 O O . PRO A 1 90 ? -5.250 4.786 -17.743 1.00 50.34 90 PRO A O 1
ATOM 717 N N . ASP A 1 91 ? -5.794 6.739 -16.741 1.00 47.62 91 ASP A N 1
ATOM 718 C CA . ASP A 1 91 ? -6.141 6.255 -15.383 1.00 47.62 91 ASP A CA 1
ATOM 719 C C . ASP A 1 91 ? -7.084 5.027 -15.314 1.00 47.62 91 ASP A C 1
ATOM 721 O O . ASP A 1 91 ? -7.233 4.390 -14.278 1.00 47.62 91 ASP A O 1
ATOM 725 N N . HIS A 1 92 ? -7.738 4.648 -16.414 1.00 43.12 92 HIS A N 1
ATOM 726 C CA . HIS A 1 92 ? -8.865 3.707 -16.436 1.00 43.12 92 HIS A CA 1
ATOM 727 C C . HIS A 1 92 ? -8.534 2.276 -16.911 1.00 43.12 92 HIS A C 1
ATOM 729 O O . HIS A 1 92 ? -9.448 1.513 -17.232 1.00 43.12 92 HIS A O 1
ATOM 735 N N . LYS A 1 93 ? -7.259 1.859 -16.983 1.00 44.34 93 LYS A N 1
ATOM 736 C CA . LYS A 1 93 ? -6.887 0.487 -17.409 1.00 44.34 93 LYS A CA 1
ATOM 737 C C . LYS A 1 93 ? -6.227 -0.330 -16.297 1.00 44.34 93 LYS A C 1
ATOM 739 O O . LYS A 1 93 ? -5.021 -0.545 -16.289 1.00 44.34 93 LYS A O 1
ATOM 744 N N . PHE A 1 94 ? -7.066 -0.879 -15.420 1.00 35.72 94 PHE A N 1
ATOM 745 C CA . PHE A 1 94 ? -6.700 -1.748 -14.292 1.00 35.72 94 PHE A CA 1
ATOM 746 C C . PHE A 1 94 ? -5.760 -2.918 -14.665 1.00 35.72 94 PHE A C 1
ATOM 748 O O . PHE A 1 94 ? -4.752 -3.144 -13.999 1.00 35.72 94 PHE A O 1
ATOM 755 N N . ASN A 1 95 ? -6.013 -3.608 -15.785 1.00 39.91 95 ASN A N 1
ATOM 756 C CA . ASN A 1 95 ? -5.173 -4.732 -16.236 1.00 39.91 95 ASN A CA 1
ATOM 757 C C . ASN A 1 95 ? -3.755 -4.298 -16.650 1.00 39.91 95 ASN A C 1
ATOM 759 O O . ASN A 1 95 ? -2.813 -5.076 -16.542 1.00 39.91 95 ASN A O 1
ATOM 763 N N . TYR A 1 96 ? -3.597 -3.048 -17.093 1.00 45.00 96 TYR A N 1
ATOM 764 C CA . TYR A 1 96 ? -2.309 -2.502 -17.520 1.00 45.00 96 TYR A CA 1
ATOM 765 C C . TYR A 1 96 ? -1.406 -2.185 -16.324 1.00 45.00 96 TYR A C 1
ATOM 767 O O . TYR A 1 96 ? -0.189 -2.311 -16.386 1.00 45.00 96 TYR A O 1
ATOM 775 N N . ILE A 1 97 ? -2.022 -1.806 -15.207 1.00 44.97 97 ILE A N 1
ATOM 776 C CA . ILE A 1 97 ? -1.335 -1.501 -13.955 1.00 44.97 97 ILE A CA 1
ATOM 777 C C . ILE A 1 97 ? -0.843 -2.796 -13.295 1.00 44.97 97 ILE A C 1
ATOM 779 O O . ILE A 1 97 ? 0.285 -2.832 -12.820 1.00 44.97 97 ILE A O 1
ATOM 783 N N . SER A 1 98 ? -1.616 -3.887 -13.366 1.00 44.03 98 SER A N 1
ATOM 784 C CA . SER A 1 98 ? -1.224 -5.202 -12.830 1.00 44.03 98 SER A CA 1
ATOM 785 C C . SER A 1 98 ? -0.007 -5.819 -13.542 1.00 44.03 98 SER A C 1
ATOM 787 O O . SER A 1 98 ? 0.925 -6.266 -12.874 1.00 44.03 98 SER A O 1
ATOM 789 N N . GLU A 1 99 ? 0.043 -5.790 -14.881 1.00 48.69 99 GLU A N 1
ATOM 790 C CA . GLU A 1 99 ? 1.205 -6.287 -15.641 1.00 48.69 99 GLU A CA 1
ATOM 791 C C . GLU A 1 99 ? 2.474 -5.450 -15.374 1.00 48.69 99 GLU A C 1
ATOM 793 O O . GLU A 1 99 ? 3.570 -6.003 -15.267 1.00 48.69 99 GLU A O 1
ATOM 798 N N . ASN A 1 100 ? 2.326 -4.133 -15.183 1.00 53.19 100 ASN A N 1
ATOM 799 C CA . ASN A 1 100 ? 3.436 -3.221 -14.884 1.00 53.19 100 ASN A CA 1
ATOM 800 C C . ASN A 1 100 ? 3.963 -3.367 -13.452 1.00 53.19 100 ASN A C 1
ATOM 802 O O . ASN A 1 100 ? 5.179 -3.368 -13.247 1.00 53.19 100 ASN A O 1
ATOM 806 N N . SER A 1 101 ? 3.072 -3.540 -12.471 1.00 52.00 101 SER A N 1
ATOM 807 C CA . SER A 1 101 ? 3.450 -3.817 -11.083 1.00 52.00 101 SER A CA 1
ATOM 808 C C . SER A 1 101 ? 4.301 -5.081 -10.986 1.00 52.00 101 SER A C 1
ATOM 810 O O . SER A 1 101 ? 5.310 -5.073 -10.290 1.00 52.00 101 SER A O 1
ATOM 812 N N . ASN A 1 102 ? 3.977 -6.129 -11.753 1.00 52.75 102 ASN A N 1
ATOM 813 C CA . ASN A 1 102 ? 4.746 -7.378 -11.772 1.00 52.75 102 ASN A CA 1
ATOM 814 C C . ASN A 1 102 ? 6.176 -7.204 -12.309 1.00 52.75 102 ASN A C 1
ATOM 816 O O . ASN A 1 102 ? 7.079 -7.915 -11.881 1.00 52.75 102 ASN A O 1
ATOM 820 N N . ILE A 1 103 ? 6.413 -6.251 -13.214 1.00 54.47 103 ILE A N 1
ATOM 821 C CA . ILE A 1 103 ? 7.752 -5.974 -13.759 1.00 54.47 103 ILE A CA 1
ATOM 822 C C . ILE A 1 103 ? 8.592 -5.165 -12.777 1.00 54.47 103 ILE A C 1
ATOM 824 O O . ILE A 1 103 ? 9.773 -5.462 -12.592 1.00 54.47 103 ILE A O 1
ATOM 828 N N . ILE A 1 104 ? 7.995 -4.165 -12.124 1.00 57.69 104 ILE A N 1
ATOM 829 C CA . ILE A 1 104 ? 8.672 -3.429 -11.049 1.00 57.69 104 ILE A CA 1
ATOM 830 C C . ILE A 1 104 ? 8.975 -4.389 -9.897 1.00 57.69 104 ILE A C 1
ATOM 832 O O . ILE A 1 104 ? 10.062 -4.338 -9.330 1.00 57.69 104 ILE A O 1
ATOM 836 N N . LEU A 1 105 ? 8.074 -5.335 -9.628 1.00 54.75 105 LEU A N 1
ATOM 837 C CA . LEU A 1 105 ? 8.269 -6.371 -8.624 1.00 54.75 105 LEU A CA 1
ATOM 838 C C . LEU A 1 105 ? 9.330 -7.398 -8.973 1.00 54.75 105 LEU A C 1
ATOM 840 O O . LEU A 1 105 ? 10.150 -7.723 -8.123 1.00 54.75 105 LEU A O 1
ATOM 844 N N . TYR A 1 106 ? 9.365 -7.852 -10.221 1.00 56.34 106 TYR A N 1
ATOM 845 C CA . TYR A 1 106 ? 10.452 -8.674 -10.735 1.00 56.34 106 TYR A CA 1
ATOM 846 C C . TYR A 1 106 ? 11.797 -7.936 -10.653 1.00 56.34 106 TYR A C 1
ATOM 848 O O . TYR A 1 106 ? 12.826 -8.518 -10.304 1.00 56.34 106 TYR A O 1
ATOM 856 N N . THR A 1 107 ? 11.788 -6.632 -10.947 1.00 55.22 107 THR A N 1
ATOM 857 C CA . THR A 1 107 ? 12.976 -5.781 -10.849 1.00 55.22 107 THR A CA 1
ATOM 858 C C . THR A 1 107 ? 13.446 -5.690 -9.400 1.00 55.22 107 THR A C 1
ATOM 860 O O . THR A 1 107 ? 14.622 -5.912 -9.130 1.00 55.22 107 THR A O 1
ATOM 863 N N . LEU A 1 108 ? 12.523 -5.476 -8.461 1.00 53.38 108 LEU A N 1
ATOM 864 C CA . LEU A 1 108 ? 12.782 -5.470 -7.021 1.00 53.38 108 LEU A CA 1
ATOM 865 C C . LEU A 1 108 ? 13.297 -6.812 -6.498 1.00 53.38 108 LEU A C 1
ATOM 867 O O . LEU A 1 108 ? 14.278 -6.824 -5.763 1.00 53.38 108 LEU A O 1
ATOM 871 N N . SER A 1 109 ? 12.695 -7.935 -6.902 1.00 53.69 109 SER A N 1
ATOM 872 C CA . SER A 1 109 ? 13.105 -9.275 -6.456 1.00 53.69 109 SER A CA 1
ATOM 873 C C . SER A 1 109 ? 14.470 -9.703 -6.998 1.00 53.69 109 SER A C 1
ATOM 875 O O . SER A 1 109 ? 15.082 -10.629 -6.474 1.00 53.69 109 SER A O 1
ATOM 877 N N . SER A 1 110 ? 14.935 -9.053 -8.067 1.00 53.97 110 SER A N 1
ATOM 878 C CA . SER A 1 110 ? 16.227 -9.324 -8.708 1.00 53.97 110 SER A CA 1
ATOM 879 C C . SER A 1 110 ? 17.340 -8.376 -8.246 1.00 53.97 110 SER A C 1
ATOM 881 O O . SER A 1 110 ? 18.510 -8.611 -8.547 1.00 53.97 110 SER A O 1
ATOM 883 N N . ILE A 1 111 ? 17.001 -7.298 -7.530 1.00 56.06 111 ILE A N 1
ATOM 884 C CA . ILE A 1 111 ? 17.967 -6.376 -6.929 1.00 56.06 111 ILE A CA 1
ATOM 885 C C . ILE A 1 111 ? 18.353 -6.935 -5.558 1.00 56.06 111 ILE A C 1
ATOM 887 O O . ILE A 1 111 ? 17.506 -7.157 -4.699 1.00 56.06 111 ILE A O 1
ATOM 891 N N . ASN A 1 112 ? 19.650 -7.161 -5.341 1.00 53.19 112 ASN A N 1
ATOM 892 C CA . ASN A 1 112 ? 20.153 -7.547 -4.026 1.00 53.19 112 ASN A CA 1
ATOM 893 C C . ASN A 1 112 ? 19.808 -6.435 -3.018 1.00 53.19 112 ASN A C 1
ATOM 895 O O . ASN A 1 112 ? 20.058 -5.262 -3.302 1.00 53.19 112 ASN A O 1
ATOM 899 N N . SER A 1 113 ? 19.257 -6.792 -1.855 1.00 51.03 113 SER A N 1
ATOM 900 C CA . SER A 1 113 ? 18.687 -5.885 -0.839 1.00 51.03 113 SER A CA 1
ATOM 901 C C . SER A 1 113 ? 19.688 -4.913 -0.191 1.00 51.03 113 SER A C 1
ATOM 903 O O . SER A 1 113 ? 19.373 -4.285 0.809 1.00 51.03 113 SER A O 1
ATOM 905 N N . SER A 1 114 ? 20.902 -4.814 -0.730 1.00 51.50 114 SER A N 1
ATOM 906 C CA . SER A 1 114 ? 22.004 -3.973 -0.266 1.00 51.50 114 SER A CA 1
ATOM 907 C C . SER A 1 114 ? 22.233 -2.722 -1.129 1.00 51.50 114 SER A C 1
ATOM 909 O O . SER A 1 114 ? 23.276 -2.086 -0.992 1.00 51.50 114 SER A O 1
ATOM 911 N N . ASN A 1 115 ? 21.340 -2.401 -2.077 1.00 61.50 115 ASN A N 1
ATOM 912 C CA . ASN A 1 115 ? 21.421 -1.175 -2.881 1.00 61.50 115 ASN A CA 1
ATOM 913 C C . ASN A 1 115 ? 20.239 -0.236 -2.596 1.00 61.50 115 ASN A C 1
ATOM 915 O O . ASN A 1 115 ? 19.240 -0.229 -3.321 1.00 61.50 115 ASN A O 1
ATOM 919 N N . ASP A 1 116 ? 20.397 0.573 -1.548 1.00 56.84 116 ASP A N 1
ATOM 920 C CA . ASP A 1 116 ? 19.370 1.473 -1.005 1.00 56.84 116 ASP A CA 1
ATOM 921 C C . ASP A 1 116 ? 18.822 2.456 -2.052 1.00 56.84 116 ASP A C 1
ATOM 923 O O . ASP A 1 116 ? 17.616 2.662 -2.146 1.00 56.84 116 ASP A O 1
ATOM 927 N N . ASN A 1 117 ? 19.679 2.986 -2.932 1.00 59.94 117 ASN A N 1
ATOM 928 C CA . ASN A 1 117 ? 19.256 3.931 -3.970 1.00 59.94 117 ASN A CA 1
ATOM 929 C C . ASN A 1 117 ? 18.311 3.280 -4.992 1.00 59.94 117 ASN A C 1
ATOM 931 O O . ASN A 1 117 ? 17.301 3.857 -5.382 1.00 59.94 117 ASN A O 1
ATOM 935 N N . LEU A 1 118 ? 18.632 2.079 -5.472 1.00 59.91 118 LEU A N 1
ATOM 936 C CA . LEU A 1 118 ? 17.772 1.369 -6.424 1.00 59.91 118 LEU A CA 1
ATOM 937 C C . LEU A 1 118 ? 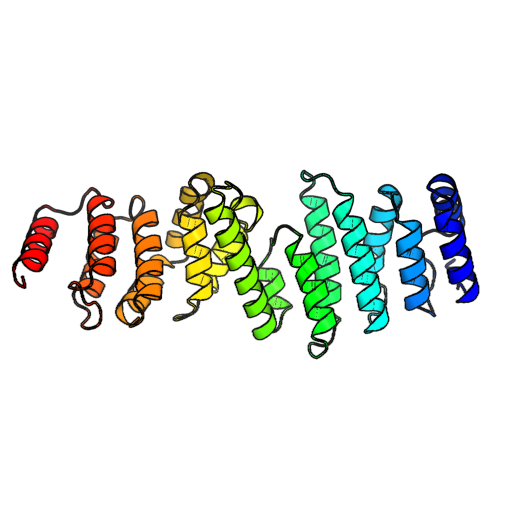16.454 0.940 -5.799 1.00 59.91 118 LEU A C 1
ATOM 939 O O . LEU A 1 118 ? 15.418 1.007 -6.463 1.00 59.91 118 LEU A O 1
ATOM 943 N N . PHE A 1 119 ? 16.513 0.540 -4.531 1.00 59.44 119 PHE A N 1
ATOM 944 C CA . PHE A 1 119 ? 15.334 0.256 -3.743 1.00 59.44 119 PHE A CA 1
ATOM 945 C C . PHE A 1 119 ? 14.433 1.494 -3.642 1.00 59.44 119 PHE A C 1
ATOM 947 O O . PHE A 1 119 ? 13.279 1.400 -4.037 1.00 59.44 119 PHE A O 1
ATOM 954 N N . GLU A 1 120 ? 14.952 2.665 -3.259 1.00 58.78 120 GLU A N 1
ATOM 955 C CA . GLU A 1 120 ? 14.182 3.920 -3.165 1.00 58.78 120 GLU A CA 1
ATOM 956 C C . GLU A 1 120 ? 13.507 4.330 -4.4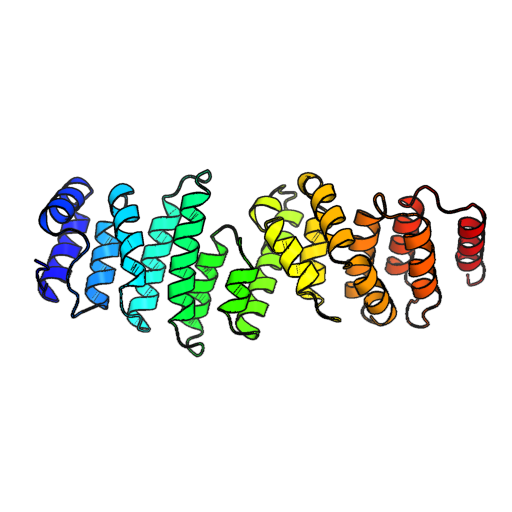83 1.00 58.78 120 GLU A C 1
ATOM 958 O O . GLU A 1 120 ? 12.369 4.804 -4.486 1.00 58.78 120 GLU A O 1
ATOM 963 N N . TRP A 1 121 ? 14.165 4.127 -5.626 1.00 59.56 121 TRP A N 1
ATOM 964 C CA . TRP A 1 121 ? 13.563 4.417 -6.930 1.00 59.56 121 TRP A CA 1
ATOM 965 C C . TRP A 1 121 ? 12.475 3.404 -7.300 1.00 59.56 121 TRP A C 1
ATOM 967 O O . TRP A 1 121 ? 11.392 3.797 -7.744 1.00 59.56 121 TRP A O 1
ATOM 977 N N . ALA A 1 122 ? 12.758 2.106 -7.158 1.00 61.44 122 ALA A N 1
ATOM 978 C CA . ALA A 1 122 ? 11.810 1.018 -7.422 1.00 61.44 122 ALA A CA 1
ATOM 979 C C . ALA A 1 122 ? 10.562 1.147 -6.558 1.00 61.44 122 ALA A C 1
ATOM 981 O O . ALA A 1 122 ? 9.427 1.074 -7.037 1.00 61.44 122 ALA A O 1
ATOM 982 N N . TYR A 1 123 ? 10.812 1.501 -5.312 1.00 57.91 123 TYR A N 1
ATOM 983 C CA . TYR A 1 123 ? 9.837 1.923 -4.354 1.00 57.91 123 TYR A CA 1
ATOM 984 C C . TYR A 1 123 ? 9.034 3.132 -4.828 1.00 57.91 123 TYR A C 1
ATOM 986 O O . TYR A 1 123 ? 7.822 3.013 -4.943 1.00 57.91 123 TYR A O 1
ATOM 994 N N . PHE A 1 124 ? 9.669 4.251 -5.200 1.00 59.09 124 PHE A N 1
ATOM 995 C CA . PHE A 1 124 ? 8.997 5.447 -5.724 1.00 59.09 124 PHE A CA 1
ATOM 996 C C . PHE A 1 124 ? 8.075 5.152 -6.917 1.00 59.09 124 PHE A C 1
ATOM 998 O O . PHE A 1 124 ? 7.025 5.786 -7.035 1.00 59.09 124 PHE A O 1
ATOM 1005 N N . LEU A 1 125 ? 8.397 4.188 -7.784 1.00 58.94 125 LEU A N 1
ATOM 1006 C CA . LEU A 1 125 ? 7.490 3.811 -8.874 1.00 58.94 125 LEU A CA 1
ATOM 1007 C C . LEU A 1 125 ? 6.365 2.873 -8.462 1.00 58.94 125 LEU A C 1
ATOM 1009 O O . LEU A 1 125 ? 5.249 3.092 -8.928 1.00 58.94 125 LEU A O 1
ATOM 1013 N N . LEU A 1 126 ? 6.599 1.905 -7.569 1.00 59.56 126 LEU A N 1
ATOM 1014 C CA . LEU A 1 126 ? 5.492 1.177 -6.932 1.00 59.56 126 LEU A CA 1
ATOM 1015 C C . LEU A 1 126 ? 4.538 2.151 -6.242 1.00 59.56 126 LEU A C 1
ATOM 1017 O O . LEU A 1 126 ? 3.327 2.037 -6.363 1.00 59.56 126 LEU A O 1
ATOM 1021 N N . SER A 1 127 ? 5.113 3.162 -5.599 1.00 51.59 127 SER A N 1
ATOM 1022 C CA . SER A 1 127 ? 4.428 4.267 -4.951 1.00 51.59 127 SER A CA 1
ATOM 1023 C C . SER A 1 127 ? 3.540 5.054 -5.923 1.00 51.59 127 SER A C 1
ATOM 1025 O O . SER A 1 127 ? 2.506 5.571 -5.516 1.00 51.59 127 SER A O 1
ATOM 1027 N N . LYS A 1 128 ? 3.910 5.163 -7.206 1.00 52.09 128 LYS A N 1
ATOM 1028 C CA . LYS A 1 128 ? 3.114 5.842 -8.245 1.00 52.09 128 LYS A CA 1
ATOM 1029 C C . LYS A 1 128 ? 2.032 4.959 -8.854 1.00 52.09 128 LYS A C 1
ATOM 1031 O O . LYS A 1 128 ? 1.109 5.490 -9.464 1.00 52.09 128 LYS A O 1
ATOM 1036 N N . LEU A 1 129 ? 2.143 3.647 -8.700 1.00 53.22 129 LEU A N 1
ATOM 1037 C CA . LEU A 1 129 ? 1.095 2.709 -9.061 1.00 53.22 129 LEU A CA 1
ATOM 1038 C C . LEU A 1 129 ? 0.059 2.651 -7.938 1.00 53.22 129 LEU A C 1
ATOM 1040 O O . LEU A 1 129 ? 0.362 2.944 -6.781 1.00 53.22 129 LEU A O 1
ATOM 1044 N N . HIS A 1 130 ? -1.184 2.293 -8.267 1.00 53.44 130 HIS A N 1
ATOM 1045 C CA . HIS A 1 130 ? -2.125 1.883 -7.229 1.00 53.44 130 HIS A CA 1
ATOM 1046 C C . HIS A 1 130 ? -1.468 0.717 -6.488 1.00 53.44 130 HIS A C 1
ATOM 1048 O O . HIS A 1 130 ? -1.190 -0.312 -7.111 1.00 53.44 130 HIS A O 1
ATOM 1054 N N . VAL A 1 131 ? -1.159 0.901 -5.203 1.00 56.25 131 VAL A N 1
ATOM 1055 C CA . VAL A 1 131 ? -0.483 -0.105 -4.382 1.00 56.25 131 VAL A CA 1
ATOM 1056 C C . VAL A 1 131 ? -1.509 -1.188 -4.085 1.00 56.25 131 VAL A C 1
ATOM 1058 O O . VAL A 1 131 ? -2.177 -1.182 -3.061 1.00 56.25 131 VAL A O 1
ATOM 1061 N N . LYS A 1 132 ? -1.700 -2.060 -5.070 1.00 61.69 132 LYS A N 1
ATOM 1062 C CA . LYS A 1 132 ? -2.596 -3.204 -5.021 1.00 61.69 132 LYS A CA 1
ATOM 1063 C C . LYS A 1 132 ? -1.743 -4.462 -4.980 1.00 61.69 132 LYS A C 1
ATOM 1065 O O . LYS A 1 132 ? -0.752 -4.539 -5.712 1.00 61.69 132 LYS A O 1
ATOM 1070 N N . ASN A 1 133 ? -2.151 -5.447 -4.185 1.00 69.75 133 ASN A N 1
ATOM 1071 C CA . ASN A 1 133 ? -1.484 -6.737 -3.956 1.00 69.75 133 ASN A CA 1
ATOM 1072 C C . ASN A 1 133 ? -0.360 -6.721 -2.900 1.00 69.75 133 ASN A C 1
ATOM 1074 O O . ASN A 1 133 ? 0.695 -7.325 -3.107 1.00 69.75 133 ASN A O 1
ATOM 1078 N 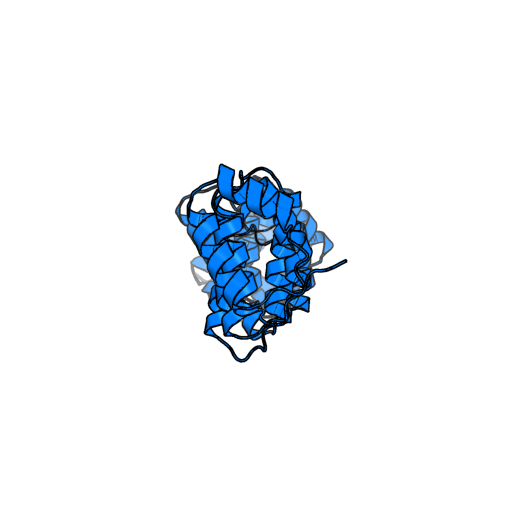N . LEU A 1 134 ? -0.590 -6.097 -1.742 1.00 76.19 134 LEU A N 1
ATOM 1079 C CA . LEU A 1 134 ? 0.295 -6.141 -0.570 1.00 76.19 134 LEU A CA 1
ATOM 1080 C C . LEU A 1 134 ? 0.713 -7.566 -0.194 1.00 76.19 134 LEU A C 1
ATOM 1082 O O . LEU A 1 134 ? 1.860 -7.779 0.190 1.00 76.19 134 LEU A O 1
ATOM 1086 N N . SER A 1 135 ? -0.171 -8.551 -0.373 1.00 77.50 135 SER A N 1
ATOM 1087 C CA . SER A 1 135 ? 0.137 -9.967 -0.143 1.00 77.50 135 SER A CA 1
ATOM 1088 C C . SER A 1 135 ? 1.298 -10.469 -1.003 1.00 77.50 135 SER A C 1
ATOM 1090 O O . SER A 1 135 ? 2.191 -11.166 -0.517 1.00 77.50 135 SER A O 1
ATOM 1092 N N . HIS A 1 136 ? 1.326 -10.072 -2.276 1.00 68.44 136 HIS A N 1
ATOM 1093 C CA . HIS A 1 136 ? 2.406 -10.406 -3.190 1.00 68.44 136 HIS A CA 1
ATOM 1094 C C . HIS A 1 136 ? 3.681 -9.631 -2.837 1.00 68.44 136 HIS A C 1
ATOM 1096 O O . HIS A 1 136 ? 4.757 -10.226 -2.784 1.00 68.44 136 HIS A O 1
ATOM 1102 N N . LEU A 1 137 ? 3.559 -8.341 -2.503 1.00 68.56 137 LEU A N 1
ATOM 1103 C CA . LEU A 1 137 ? 4.686 -7.503 -2.076 1.00 68.56 137 LEU A CA 1
ATOM 1104 C C . LEU A 1 137 ? 5.373 -8.061 -0.824 1.00 68.56 137 LEU A C 1
ATOM 1106 O O . LEU A 1 137 ? 6.595 -8.169 -0.791 1.00 68.56 137 LEU A O 1
ATOM 1110 N N . ASN A 1 138 ? 4.597 -8.500 0.165 1.00 73.94 138 ASN A N 1
ATOM 1111 C CA . ASN A 1 138 ? 5.111 -9.102 1.393 1.00 73.94 138 ASN A CA 1
ATOM 1112 C C . ASN A 1 138 ? 5.933 -10.377 1.134 1.00 73.94 138 ASN A C 1
ATOM 1114 O O . ASN A 1 138 ? 6.869 -10.666 1.868 1.00 73.94 138 ASN A O 1
ATOM 1118 N N . SER A 1 139 ? 5.614 -11.137 0.078 1.00 67.12 139 SER A N 1
ATOM 1119 C CA . SER A 1 139 ? 6.382 -12.339 -0.291 1.00 67.12 139 SER A CA 1
ATOM 1120 C C . SER A 1 139 ? 7.719 -12.041 -0.978 1.00 67.12 139 SER A C 1
ATOM 1122 O O . SER A 1 139 ? 8.575 -12.920 -1.060 1.00 67.12 139 SER A O 1
ATOM 1124 N N . LEU A 1 140 ? 7.890 -10.819 -1.490 1.00 56.59 140 LEU A N 1
ATOM 1125 C CA . LEU A 1 140 ? 9.041 -10.415 -2.299 1.00 56.59 140 LEU A CA 1
ATOM 1126 C C . LEU A 1 140 ? 9.997 -9.479 -1.556 1.00 56.59 140 LEU A C 1
ATOM 1128 O O . LEU A 1 140 ? 11.185 -9.442 -1.871 1.00 56.59 140 LEU A O 1
ATOM 1132 N N . LEU A 1 141 ? 9.484 -8.697 -0.609 1.00 59.47 141 LEU A N 1
ATOM 1133 C CA . LEU A 1 141 ? 10.248 -7.691 0.117 1.00 59.47 141 LEU A CA 1
ATOM 1134 C C . LEU A 1 141 ? 10.834 -8.266 1.413 1.00 59.47 141 LEU A C 1
ATOM 1136 O O . LEU A 1 141 ? 10.236 -9.120 2.063 1.00 59.47 141 LEU A O 1
ATOM 1140 N N . SER A 1 142 ? 12.006 -7.761 1.815 1.00 64.12 142 SER A N 1
ATOM 1141 C CA . SER A 1 142 ? 12.484 -7.948 3.189 1.00 64.12 142 SER A CA 1
ATOM 1142 C C . SER A 1 142 ? 11.537 -7.255 4.174 1.00 64.12 142 SER A C 1
ATOM 1144 O O . SER A 1 142 ? 10.783 -6.358 3.793 1.00 64.12 142 SER A O 1
ATOM 1146 N N . ILE A 1 143 ? 11.607 -7.632 5.454 1.00 74.25 143 ILE A N 1
ATOM 1147 C CA . ILE A 1 143 ? 10.779 -7.027 6.509 1.00 74.25 143 ILE A CA 1
ATOM 1148 C C . ILE A 1 143 ? 10.960 -5.503 6.528 1.00 74.25 143 I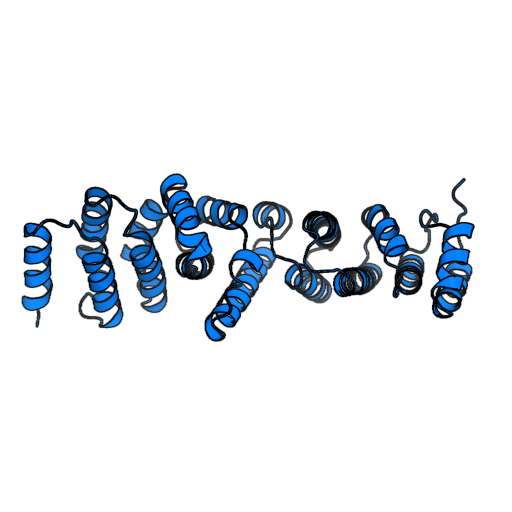LE A C 1
ATOM 1150 O O . ILE A 1 143 ? 9.969 -4.782 6.488 1.00 74.25 143 ILE A O 1
ATOM 1154 N N . ASP A 1 144 ? 12.202 -5.010 6.499 1.00 66.12 144 ASP A N 1
ATOM 1155 C CA . ASP A 1 144 ? 12.495 -3.569 6.517 1.00 66.12 144 ASP A CA 1
ATOM 1156 C C . ASP A 1 144 ? 11.897 -2.844 5.302 1.00 66.12 144 ASP A C 1
ATOM 1158 O O . ASP A 1 144 ? 11.268 -1.794 5.427 1.00 66.12 144 ASP A O 1
ATOM 1162 N N . ASN A 1 145 ? 12.004 -3.453 4.121 1.00 61.31 145 ASN A N 1
ATOM 1163 C CA . ASN A 1 145 ? 11.479 -2.895 2.878 1.00 61.31 145 ASN A CA 1
ATOM 1164 C C . ASN A 1 145 ? 9.946 -2.884 2.842 1.00 61.31 145 ASN A C 1
ATOM 1166 O O . ASN A 1 145 ? 9.335 -1.952 2.314 1.00 61.31 145 ASN A O 1
ATOM 1170 N N . TYR A 1 146 ? 9.316 -3.906 3.418 1.00 74.00 146 TYR A N 1
ATOM 1171 C CA . TYR A 1 146 ? 7.870 -3.958 3.578 1.00 74.00 146 TYR A CA 1
ATOM 1172 C C . TYR A 1 146 ? 7.383 -2.918 4.600 1.00 74.00 146 TYR A C 1
ATOM 1174 O O . TYR A 1 146 ? 6.362 -2.271 4.388 1.00 74.00 146 TYR A O 1
ATOM 1182 N N . GLN A 1 147 ? 8.143 -2.679 5.670 1.00 76.69 147 GLN A N 1
ATOM 1183 C CA . GLN A 1 147 ? 7.837 -1.631 6.645 1.00 76.69 147 GLN A CA 1
ATOM 1184 C C . GLN A 1 147 ? 7.909 -0.229 6.037 1.00 76.69 147 GLN A C 1
ATOM 1186 O O . GLN A 1 147 ? 7.026 0.586 6.300 1.00 76.69 147 GLN A O 1
ATOM 1191 N N . ILE A 1 148 ? 8.899 0.024 5.177 1.00 69.38 148 ILE A N 1
ATOM 1192 C CA . ILE A 1 148 ? 8.987 1.271 4.410 1.00 69.38 148 ILE A CA 1
ATOM 1193 C C . ILE A 1 148 ? 7.724 1.439 3.554 1.00 69.38 148 ILE A C 1
ATOM 1195 O O . ILE A 1 148 ? 7.107 2.500 3.613 1.00 69.38 148 ILE A O 1
ATOM 1199 N N . LEU A 1 149 ? 7.281 0.387 2.846 1.00 73.06 149 LEU A N 1
ATOM 1200 C CA . LEU A 1 149 ? 6.038 0.382 2.056 1.00 73.06 149 LEU A CA 1
ATOM 1201 C C . LEU A 1 149 ? 4.807 0.810 2.844 1.00 73.06 149 LEU A C 1
ATOM 1203 O O . LEU A 1 149 ? 4.029 1.637 2.357 1.00 73.06 149 LEU A O 1
ATOM 1207 N N . LEU A 1 150 ? 4.645 0.290 4.056 1.00 81.81 150 LEU A N 1
ATOM 1208 C CA . LEU A 1 150 ? 3.549 0.704 4.923 1.00 81.81 150 LEU A CA 1
ATOM 1209 C C . LEU A 1 150 ? 3.643 2.197 5.282 1.00 81.81 150 LEU A C 1
ATOM 1211 O O . LEU A 1 150 ? 2.623 2.884 5.218 1.00 81.81 150 LEU A O 1
ATOM 1215 N N . ASP A 1 151 ? 4.842 2.732 5.544 1.00 75.81 151 ASP A N 1
ATOM 1216 C CA . ASP A 1 151 ? 5.036 4.159 5.867 1.00 75.81 151 ASP A CA 1
ATOM 1217 C C . ASP A 1 151 ? 4.576 5.084 4.730 1.00 75.81 151 ASP A C 1
ATOM 1219 O O . ASP A 1 151 ? 3.979 6.137 4.961 1.00 75.81 151 ASP A O 1
ATOM 1223 N N . PHE A 1 152 ? 4.794 4.693 3.476 1.00 72.12 152 PHE A N 1
ATOM 1224 C CA . PHE A 1 152 ? 4.328 5.494 2.344 1.00 72.12 152 PHE A CA 1
ATOM 1225 C C . PHE A 1 152 ? 2.833 5.387 2.103 1.00 72.12 152 PHE A C 1
ATOM 1227 O O . PHE A 1 152 ? 2.201 6.395 1.784 1.00 72.12 152 PHE A O 1
ATOM 1234 N N . ILE A 1 153 ? 2.265 4.183 2.222 1.00 79.31 153 ILE A N 1
ATOM 1235 C CA . ILE A 1 153 ? 0.813 4.003 2.121 1.00 79.31 153 ILE A CA 1
ATOM 1236 C C . ILE A 1 153 ? 0.139 4.880 3.174 1.00 79.31 153 ILE A C 1
ATOM 1238 O O . ILE A 1 153 ? -0.773 5.637 2.841 1.00 79.31 153 ILE A O 1
ATOM 1242 N N . GLN A 1 154 ? 0.649 4.855 4.407 1.00 84.50 154 GLN A N 1
ATOM 1243 C CA . GLN A 1 154 ? 0.201 5.731 5.481 1.00 84.50 154 GLN A CA 1
ATOM 1244 C C . GLN A 1 154 ? 0.312 7.213 5.090 1.00 84.50 154 GLN A C 1
ATOM 1246 O O . GLN A 1 154 ? -0.695 7.915 5.135 1.00 84.50 154 GLN A O 1
ATOM 1251 N N . ALA A 1 155 ? 1.482 7.685 4.645 1.00 77.69 155 ALA A N 1
ATOM 1252 C CA . ALA A 1 155 ? 1.680 9.090 4.268 1.00 77.69 155 ALA A CA 1
ATOM 1253 C C . ALA A 1 155 ? 0.759 9.539 3.116 1.00 77.69 155 ALA A C 1
ATOM 1255 O O . ALA A 1 155 ? 0.292 10.681 3.073 1.00 77.69 155 ALA A O 1
ATOM 1256 N N . LYS A 1 156 ? 0.465 8.643 2.167 1.00 76.06 156 LYS A N 1
ATOM 1257 C CA . LYS A 1 156 ? -0.502 8.903 1.096 1.00 76.06 156 LYS A CA 1
ATOM 1258 C C . LYS A 1 156 ? -1.927 9.030 1.614 1.00 76.06 156 LYS A C 1
ATOM 1260 O O . LYS A 1 156 ? -2.630 9.942 1.185 1.00 76.06 156 LYS A O 1
ATOM 1265 N N . LEU A 1 157 ? -2.346 8.120 2.491 1.00 82.81 157 LEU A N 1
ATOM 1266 C CA . LEU A 1 157 ? -3.676 8.147 3.102 1.00 82.81 157 LEU A CA 1
ATOM 1267 C C . LEU A 1 157 ? -3.856 9.395 3.970 1.00 82.81 157 LEU A C 1
ATOM 1269 O O . LEU A 1 157 ? -4.897 10.042 3.894 1.00 82.81 157 LEU A O 1
ATOM 1273 N N . GLU A 1 158 ? -2.825 9.780 4.720 1.00 83.19 158 GLU A N 1
ATOM 1274 C CA . GLU A 1 158 ? -2.803 11.013 5.506 1.00 83.19 158 GLU A CA 1
ATOM 1275 C C . GLU A 1 158 ? -2.986 12.244 4.617 1.00 83.19 158 GLU A C 1
ATOM 1277 O O . GLU A 1 158 ? -3.893 13.040 4.841 1.00 83.19 158 GLU A O 1
ATOM 1282 N N . LYS A 1 159 ? -2.207 12.353 3.538 1.00 78.38 159 LYS A N 1
ATOM 1283 C CA . LYS A 1 159 ? -2.316 13.470 2.593 1.00 78.38 159 LYS A CA 1
ATOM 1284 C C . LYS A 1 159 ? -3.659 13.509 1.860 1.00 78.38 159 LYS A C 1
ATOM 1286 O O . LYS A 1 159 ? -4.172 14.593 1.591 1.00 78.38 159 LYS A O 1
ATOM 1291 N N . ALA A 1 160 ? -4.207 12.349 1.499 1.00 77.50 160 ALA A N 1
ATOM 1292 C CA . ALA A 1 160 ? -5.542 12.250 0.911 1.00 77.50 160 ALA A CA 1
ATOM 1293 C C . ALA A 1 160 ? -6.599 12.779 1.888 1.00 77.50 160 ALA A C 1
ATOM 1295 O O . ALA A 1 160 ? -7.458 13.577 1.514 1.00 77.50 160 ALA A O 1
ATOM 1296 N N . TRP A 1 161 ? -6.478 12.386 3.156 1.00 79.31 161 TRP A N 1
ATOM 1297 C CA . TRP A 1 161 ? -7.360 12.821 4.227 1.00 79.31 161 TRP A CA 1
ATOM 1298 C C . TRP A 1 161 ? -7.274 14.329 4.493 1.00 79.31 161 TRP A C 1
ATOM 1300 O O . TRP A 1 161 ? -8.307 14.988 4.551 1.00 79.31 161 TRP A O 1
ATOM 1310 N N . GLU A 1 162 ? -6.068 14.897 4.595 1.00 80.38 162 GLU A N 1
ATOM 1311 C CA . GLU A 1 162 ? -5.857 16.342 4.800 1.00 80.38 162 GLU A CA 1
ATOM 1312 C C . GLU A 1 162 ? -6.506 17.207 3.715 1.00 80.38 162 GLU A C 1
ATOM 1314 O O . GLU A 1 162 ? -6.887 18.350 3.964 1.00 80.38 162 GLU A O 1
ATOM 1319 N N . LYS A 1 163 ? -6.618 16.668 2.503 1.00 78.12 163 LYS A N 1
ATOM 1320 C CA . LYS A 1 163 ? -7.214 17.355 1.359 1.00 78.12 163 LYS A CA 1
ATOM 1321 C C . LYS A 1 163 ? -8.693 17.042 1.149 1.00 78.12 163 LYS A C 1
ATOM 1323 O O . LYS A 1 163 ? -9.257 17.509 0.162 1.00 78.12 163 LYS A O 1
ATOM 1328 N N . GLU A 1 164 ? -9.293 16.235 2.026 1.00 71.62 164 GLU A N 1
ATOM 1329 C CA . GLU A 1 164 ? -10.656 15.707 1.875 1.00 71.62 164 GLU A CA 1
ATOM 1330 C C . GLU A 1 164 ? -10.866 15.003 0.517 1.00 71.62 164 GLU A C 1
ATOM 1332 O O . GLU A 1 164 ? -11.963 14.969 -0.048 1.00 71.62 164 GLU A O 1
ATOM 1337 N N . GLU A 1 165 ? -9.791 14.432 -0.035 1.00 69.00 165 GLU A N 1
ATOM 1338 C CA . GLU A 1 165 ? -9.825 13.702 -1.292 1.00 69.00 165 GLU A CA 1
ATOM 1339 C C . GLU A 1 165 ? -10.390 12.298 -1.029 1.00 69.00 165 GLU A C 1
ATOM 1341 O O . GLU A 1 165 ? -9.804 11.472 -0.327 1.00 69.00 165 GLU A O 1
ATOM 1346 N N . ASN A 1 166 ? -11.533 12.005 -1.646 1.00 65.94 166 ASN A N 1
ATOM 1347 C CA . ASN A 1 166 ? -12.145 10.679 -1.673 1.00 65.94 166 ASN A CA 1
ATOM 1348 C C . ASN A 1 166 ? -11.337 9.740 -2.596 1.00 65.94 166 ASN A C 1
ATOM 1350 O O . ASN A 1 166 ? -11.828 9.313 -3.646 1.00 65.94 166 ASN A O 1
ATOM 1354 N N . ILE A 1 167 ? -10.105 9.397 -2.214 1.00 69.12 167 ILE A N 1
ATOM 1355 C CA . ILE A 1 167 ? -9.171 8.580 -3.017 1.00 69.12 167 ILE A CA 1
ATOM 1356 C C . ILE A 1 167 ? -8.597 7.374 -2.259 1.00 69.12 167 ILE A C 1
ATOM 1358 O O . ILE A 1 167 ? -7.710 6.695 -2.765 1.00 69.12 167 ILE A O 1
ATOM 1362 N N . VAL A 1 168 ? -9.108 7.051 -1.065 1.00 71.94 168 VAL A N 1
ATOM 1363 C CA . VAL A 1 168 ? -8.697 5.835 -0.332 1.00 71.94 168 VAL A CA 1
ATOM 1364 C C . VAL A 1 168 ? -8.814 4.555 -1.188 1.00 71.94 168 VAL A C 1
ATOM 1366 O O . VAL A 1 168 ? -7.833 3.809 -1.221 1.00 71.94 168 VAL A O 1
ATOM 1369 N N . PRO A 1 169 ? -9.896 4.323 -1.970 1.00 68.81 169 PRO A N 1
ATOM 1370 C CA . PRO A 1 169 ? -9.999 3.153 -2.858 1.00 68.81 169 PRO A CA 1
ATOM 1371 C C . PRO A 1 169 ? -8.953 3.117 -3.988 1.00 68.81 169 PRO A C 1
ATOM 1373 O O . PRO A 1 169 ? -8.694 2.067 -4.586 1.00 68.81 169 PRO A O 1
ATOM 1376 N N . ASP A 1 170 ? -8.360 4.271 -4.299 1.00 68.69 170 ASP A N 1
ATOM 1377 C CA . ASP A 1 170 ? -7.288 4.397 -5.282 1.00 68.69 170 ASP A CA 1
ATOM 1378 C C . ASP A 1 170 ? -5.916 4.132 -4.644 1.00 68.69 170 ASP A C 1
ATOM 1380 O O . ASP A 1 170 ? -4.947 3.852 -5.345 1.00 68.69 170 ASP A O 1
ATOM 1384 N N . ILE A 1 171 ? -5.798 4.180 -3.318 1.00 71.81 171 ILE A N 1
ATOM 1385 C CA . ILE A 1 171 ? -4.530 3.955 -2.618 1.00 71.81 171 ILE A CA 1
ATOM 1386 C C . ILE A 1 171 ? -4.394 2.497 -2.178 1.00 71.81 171 ILE A C 1
ATOM 1388 O O . ILE A 1 171 ? -3.320 1.927 -2.357 1.00 71.81 171 ILE A O 1
ATOM 1392 N N . ILE A 1 172 ? -5.464 1.897 -1.647 1.00 80.06 172 ILE A N 1
ATOM 1393 C CA . ILE A 1 172 ? -5.466 0.535 -1.098 1.00 80.06 172 ILE A CA 1
ATOM 1394 C C . ILE A 1 172 ? -6.735 -0.222 -1.517 1.00 80.06 172 ILE A C 1
ATOM 1396 O O . ILE A 1 172 ? -7.829 0.344 -1.524 1.00 80.06 172 ILE A O 1
ATOM 1400 N N . SER A 1 173 ? -6.597 -1.496 -1.903 1.00 83.25 173 SER A N 1
ATOM 1401 C CA . SER A 1 173 ? -7.740 -2.335 -2.298 1.00 83.25 173 SER A CA 1
ATOM 1402 C C . SER A 1 173 ? -8.393 -3.060 -1.117 1.00 83.25 173 SER A C 1
ATOM 1404 O O . SER A 1 173 ? -7.823 -3.160 -0.032 1.00 83.25 173 SER A O 1
ATOM 1406 N N . ILE A 1 174 ? -9.596 -3.596 -1.340 1.00 85.50 174 ILE A N 1
ATOM 1407 C CA . ILE A 1 174 ? -10.314 -4.428 -0.362 1.00 85.50 174 ILE A CA 1
ATOM 1408 C C . ILE A 1 174 ? -9.521 -5.704 -0.054 1.00 85.50 174 ILE A C 1
ATOM 1410 O O . ILE A 1 174 ? -9.403 -6.089 1.107 1.00 85.50 174 ILE A O 1
ATOM 1414 N N . GLU A 1 175 ? -8.903 -6.305 -1.067 1.00 85.38 175 GLU A N 1
ATOM 1415 C CA . GLU A 1 175 ? -8.049 -7.484 -0.931 1.00 85.38 175 GLU A CA 1
ATOM 1416 C C . GLU A 1 175 ? -6.801 -7.192 -0.082 1.00 85.38 175 GLU A C 1
ATOM 1418 O O . GLU A 1 175 ? -6.379 -8.021 0.724 1.00 85.38 175 GLU A O 1
ATOM 1423 N N . ASP A 1 176 ? -6.228 -5.993 -0.215 1.00 87.25 176 ASP A N 1
ATOM 1424 C CA . ASP A 1 176 ? -5.095 -5.558 0.607 1.00 87.25 176 ASP A CA 1
ATOM 1425 C C . ASP A 1 176 ? -5.500 -5.313 2.057 1.00 87.25 176 ASP A C 1
ATOM 1427 O O . ASP A 1 176 ? -4.751 -5.656 2.969 1.00 87.25 176 ASP A O 1
ATOM 1431 N N . ILE A 1 177 ? -6.691 -4.753 2.282 1.00 90.38 177 ILE A N 1
ATOM 1432 C CA . ILE A 1 177 ? -7.246 -4.566 3.626 1.00 90.38 177 ILE A CA 1
ATOM 1433 C C . ILE A 1 177 ? -7.454 -5.929 4.291 1.00 90.38 177 ILE A C 1
ATOM 1435 O O . ILE A 1 177 ? -7.036 -6.121 5.433 1.00 90.38 177 ILE A O 1
ATOM 1439 N N . GLU A 1 178 ? -8.036 -6.897 3.580 1.00 91.31 178 GLU A N 1
ATOM 1440 C CA . GLU A 1 178 ? -8.190 -8.268 4.073 1.00 91.31 178 GLU A CA 1
ATOM 1441 C C . GLU A 1 178 ? -6.840 -8.924 4.376 1.00 91.31 178 GLU A C 1
ATOM 1443 O O . GLU A 1 178 ? -6.672 -9.538 5.436 1.00 91.31 178 GLU A O 1
ATOM 1448 N N . PHE A 1 179 ? -5.854 -8.751 3.495 1.00 90.50 179 PHE A N 1
ATOM 1449 C CA . PHE A 1 179 ? -4.498 -9.227 3.739 1.00 90.50 179 PHE A CA 1
ATOM 1450 C C . PHE A 1 179 ? -3.893 -8.605 5.003 1.00 90.50 179 PHE A C 1
ATOM 1452 O O . PHE A 1 179 ? -3.418 -9.347 5.861 1.00 90.50 179 PHE A O 1
ATOM 1459 N N . LEU A 1 180 ? -3.958 -7.280 5.164 1.00 91.50 180 LEU A N 1
ATOM 1460 C CA . LEU A 1 180 ? -3.442 -6.582 6.344 1.00 91.50 180 LEU A CA 1
ATOM 1461 C C . LEU A 1 180 ? -4.120 -7.055 7.634 1.00 91.50 180 LEU A C 1
ATOM 1463 O O . LEU A 1 180 ? -3.440 -7.267 8.631 1.00 91.50 180 LEU A O 1
ATOM 1467 N N . CYS A 1 181 ? -5.434 -7.288 7.623 1.00 90.12 181 CYS A N 1
ATOM 1468 C CA . CYS A 1 181 ? -6.157 -7.792 8.796 1.00 90.12 181 CYS A CA 1
ATOM 1469 C C . CYS A 1 181 ? -5.724 -9.214 9.196 1.00 90.12 181 CYS A C 1
ATOM 1471 O O . CYS A 1 181 ? -5.637 -9.544 10.384 1.00 90.12 181 CYS A O 1
ATOM 1473 N N . ASN A 1 182 ? -5.455 -10.068 8.204 1.00 88.56 182 ASN A N 1
ATOM 1474 C CA . ASN A 1 182 ? -4.985 -11.435 8.424 1.00 88.56 182 ASN A CA 1
ATOM 1475 C C . ASN A 1 182 ? -3.511 -11.483 8.840 1.00 88.56 182 ASN A C 1
ATOM 1477 O O . ASN A 1 182 ? -3.146 -12.307 9.678 1.00 88.56 182 ASN A O 1
ATOM 1481 N N . TYR A 1 183 ? -2.690 -10.600 8.268 1.00 83.81 183 TYR A N 1
ATOM 1482 C CA . TYR A 1 183 ? -1.261 -10.493 8.545 1.00 83.81 183 TYR A CA 1
ATOM 1483 C C . TYR A 1 183 ? -0.957 -9.737 9.840 1.00 83.81 183 TYR A C 1
ATOM 1485 O O . TYR A 1 183 ? 0.119 -9.923 10.393 1.00 83.81 183 TYR A O 1
ATOM 1493 N N . TYR A 1 184 ? -1.891 -8.917 10.332 1.00 80.12 184 TYR A N 1
ATOM 1494 C CA . TYR A 1 184 ? -1.729 -8.149 11.561 1.00 80.12 184 TYR A CA 1
ATOM 1495 C C . TYR A 1 184 ? -1.240 -9.031 12.716 1.00 80.12 184 TYR A C 1
ATOM 1497 O O . TYR A 1 184 ? -1.901 -10.002 13.109 1.00 80.12 184 TYR A O 1
ATOM 1505 N N . ILE A 1 185 ? -0.085 -8.645 13.254 1.00 71.00 185 ILE A N 1
ATOM 1506 C CA . ILE A 1 185 ? 0.531 -9.210 14.449 1.00 71.00 185 ILE A CA 1
ATOM 1507 C C . ILE A 1 185 ? 0.312 -8.207 15.582 1.00 71.00 185 ILE A C 1
ATOM 1509 O O . ILE A 1 185 ? 0.360 -6.996 15.354 1.00 71.00 185 ILE A O 1
ATOM 1513 N N . ASP A 1 186 ? 0.067 -8.716 16.789 1.00 72.00 186 ASP A N 1
ATOM 1514 C CA . ASP A 1 186 ? -0.045 -7.903 18.000 1.00 72.00 186 ASP A CA 1
ATOM 1515 C C . ASP A 1 186 ? 1.107 -6.873 18.061 1.00 72.00 186 ASP A C 1
ATOM 1517 O O . ASP A 1 186 ? 2.263 -7.213 17.808 1.00 72.00 186 ASP A O 1
ATOM 1521 N N . ASP A 1 187 ? 0.769 -5.617 18.372 1.00 69.56 187 ASP A N 1
ATOM 1522 C CA . ASP A 1 187 ? 1.661 -4.443 18.446 1.00 69.56 187 ASP A CA 1
ATOM 1523 C C . ASP A 1 187 ? 2.093 -3.785 17.108 1.00 69.56 187 ASP A C 1
ATOM 1525 O O . ASP A 1 187 ? 2.830 -2.795 17.125 1.00 69.56 187 ASP A O 1
ATOM 1529 N N . ASP A 1 188 ? 1.587 -4.217 15.943 1.00 83.19 188 ASP A N 1
ATOM 1530 C CA . ASP A 1 188 ? 1.838 -3.521 14.662 1.00 83.19 188 ASP A CA 1
ATOM 1531 C C . ASP A 1 188 ? 0.972 -2.254 14.486 1.00 83.19 188 ASP A C 1
ATOM 1533 O O . ASP A 1 188 ? -0.043 -2.219 13.777 1.00 83.19 188 ASP A O 1
ATOM 1537 N N . MET A 1 189 ? 1.382 -1.169 15.140 1.00 86.62 189 MET A N 1
ATOM 1538 C CA . MET A 1 189 ? 0.647 0.097 15.089 1.00 86.62 189 MET A CA 1
ATOM 1539 C C . MET A 1 189 ? 0.551 0.707 13.687 1.00 86.62 189 MET A C 1
ATOM 1541 O O . MET A 1 189 ? -0.435 1.387 13.405 1.00 86.62 189 MET A O 1
ATOM 1545 N N . LYS A 1 190 ? 1.508 0.451 12.787 1.00 86.94 190 LYS A N 1
ATOM 1546 C CA . LYS A 1 190 ? 1.464 1.004 11.423 1.00 86.94 190 LYS A CA 1
ATOM 1547 C C . LYS A 1 190 ? 0.299 0.428 10.633 1.00 86.94 190 LYS A C 1
ATOM 1549 O O . LYS A 1 190 ? -0.475 1.175 10.032 1.00 86.94 190 LYS A O 1
ATOM 1554 N N . THR A 1 191 ? 0.121 -0.891 10.700 1.00 90.50 191 THR A N 1
ATOM 1555 C CA . THR A 1 191 ? -1.034 -1.553 10.085 1.00 90.50 191 THR A CA 1
ATOM 1556 C C . THR A 1 191 ? -2.343 -0.997 10.648 1.00 90.50 191 THR A C 1
ATOM 1558 O O . THR A 1 191 ? -3.249 -0.675 9.880 1.00 90.50 191 THR A O 1
ATOM 1561 N N . LEU A 1 192 ? -2.437 -0.775 11.965 1.00 90.88 192 LEU A N 1
ATOM 1562 C CA . LEU A 1 192 ? -3.631 -0.168 12.567 1.00 90.88 192 LEU A CA 1
ATOM 1563 C C . LEU A 1 192 ? -3.880 1.267 12.089 1.00 90.88 192 LEU A C 1
ATOM 1565 O O . LEU A 1 192 ? -5.029 1.628 11.848 1.00 90.88 192 LEU A O 1
ATOM 1569 N N . VAL A 1 193 ? -2.845 2.085 11.897 1.00 91.44 193 VAL A N 1
ATOM 1570 C CA . VAL A 1 193 ? -3.012 3.441 11.351 1.00 91.44 193 VAL A CA 1
ATOM 1571 C C . VAL A 1 193 ? -3.576 3.396 9.926 1.00 91.44 193 VAL A C 1
ATOM 1573 O O . VAL A 1 193 ? -4.540 4.105 9.633 1.00 91.44 193 VAL A O 1
ATOM 1576 N N . ILE A 1 194 ? -3.050 2.525 9.058 1.00 91.44 194 ILE A N 1
ATOM 1577 C CA . ILE A 1 194 ? -3.567 2.336 7.689 1.00 91.44 194 ILE A CA 1
ATOM 1578 C C . ILE A 1 194 ? -5.036 1.895 7.722 1.00 91.44 194 ILE A C 1
ATOM 1580 O O . ILE A 1 194 ? -5.889 2.481 7.048 1.00 91.44 194 ILE A O 1
ATOM 1584 N N . LEU A 1 195 ? -5.353 0.895 8.546 1.00 92.38 195 LEU A N 1
ATOM 1585 C CA . LEU A 1 195 ? -6.711 0.378 8.704 1.00 92.38 195 LEU A CA 1
ATOM 1586 C C . LEU A 1 195 ? -7.673 1.441 9.259 1.00 92.38 195 LEU A C 1
ATOM 1588 O O . LEU A 1 195 ? -8.816 1.521 8.812 1.00 92.38 195 LEU A O 1
ATOM 1592 N N . ASN A 1 196 ? -7.217 2.316 10.159 1.00 92.00 196 ASN A N 1
ATOM 1593 C CA . ASN A 1 196 ? -8.007 3.440 10.664 1.00 92.00 196 ASN A CA 1
ATOM 1594 C C . ASN A 1 196 ? -8.433 4.391 9.539 1.00 92.00 196 ASN A C 1
ATOM 1596 O O . ASN A 1 196 ? -9.619 4.713 9.452 1.00 92.00 196 ASN A O 1
ATOM 1600 N N . TYR A 1 197 ? -7.529 4.776 8.629 1.00 90.44 197 TYR A N 1
ATOM 1601 C CA . TYR A 1 197 ? -7.908 5.572 7.452 1.00 90.44 197 TYR A CA 1
ATOM 1602 C C . TYR A 1 197 ? -8.959 4.860 6.591 1.00 90.44 197 TYR A C 1
ATOM 1604 O O . TYR A 1 197 ? -9.923 5.493 6.161 1.00 90.44 197 TYR A O 1
ATOM 1612 N N . CYS A 1 198 ? -8.839 3.541 6.415 1.00 89.31 198 CYS A N 1
ATOM 1613 C CA . CYS A 1 198 ? -9.815 2.750 5.661 1.00 89.31 198 CYS A CA 1
ATOM 1614 C C . CYS A 1 198 ? -11.210 2.778 6.310 1.00 89.31 198 CYS A C 1
ATOM 1616 O O . CYS A 1 198 ? -12.210 2.898 5.608 1.00 89.31 198 CYS A O 1
ATOM 1618 N N . THR A 1 199 ? -11.297 2.750 7.646 1.00 87.88 199 THR A N 1
ATOM 1619 C CA . THR A 1 199 ? -12.587 2.852 8.363 1.00 87.88 199 THR A CA 1
ATOM 1620 C C . THR A 1 199 ? -13.236 4.239 8.303 1.00 87.88 199 THR A C 1
ATOM 1622 O O . THR A 1 199 ? -14.378 4.399 8.722 1.00 87.88 199 THR A O 1
ATOM 1625 N N . ARG A 1 200 ? -12.534 5.266 7.816 1.00 85.12 200 ARG A N 1
ATOM 1626 C CA . ARG A 1 200 ? -13.087 6.624 7.674 1.00 85.12 200 ARG A CA 1
ATOM 1627 C C . ARG A 1 200 ? -13.674 6.879 6.286 1.00 85.12 200 ARG A C 1
ATOM 1629 O O . ARG A 1 200 ? -14.441 7.824 6.120 1.00 85.12 200 ARG A O 1
ATOM 1636 N N . GLU A 1 201 ? -13.342 6.046 5.300 1.00 85.00 201 GLU A N 1
ATOM 1637 C CA . GLU A 1 201 ? -13.851 6.162 3.933 1.00 85.00 201 GLU A CA 1
ATOM 1638 C C . GLU A 1 201 ? -15.258 5.563 3.823 1.00 85.00 201 GLU A C 1
ATOM 1640 O O . GLU A 1 201 ? -15.453 4.346 3.838 1.00 85.00 201 GLU A O 1
ATOM 1645 N N . VAL A 1 202 ? -16.251 6.434 3.646 1.00 78.00 202 VAL A N 1
ATOM 1646 C CA . VAL A 1 202 ? -17.673 6.062 3.601 1.00 78.00 202 VAL A CA 1
ATOM 1647 C C . VAL A 1 202 ? -17.970 5.039 2.503 1.00 78.00 202 VAL A C 1
ATOM 1649 O O . VAL A 1 202 ? -18.783 4.140 2.717 1.00 78.00 202 VAL A O 1
ATOM 1652 N N . ARG A 1 203 ? -17.313 5.131 1.339 1.00 81.75 203 ARG A N 1
ATOM 1653 C CA . ARG A 1 203 ? -17.584 4.230 0.202 1.00 81.75 203 ARG A CA 1
ATOM 1654 C C . ARG A 1 203 ? -17.113 2.798 0.434 1.00 81.75 203 ARG A C 1
ATOM 1656 O O . ARG A 1 203 ? -17.666 1.894 -0.179 1.00 81.75 203 ARG A O 1
ATOM 1663 N N . MET A 1 204 ? -16.115 2.601 1.293 1.00 83.44 204 MET A N 1
ATOM 1664 C CA . MET A 1 204 ? -15.531 1.286 1.586 1.00 83.44 204 MET A CA 1
ATOM 1665 C C . MET A 1 204 ? -15.941 0.757 2.959 1.00 83.44 204 MET A C 1
ATOM 1667 O O . MET A 1 204 ? -15.737 -0.421 3.234 1.00 83.44 204 MET A O 1
ATOM 1671 N N . LEU A 1 205 ? -16.524 1.601 3.816 1.00 85.56 205 LEU A N 1
ATOM 1672 C CA . LEU A 1 205 ? -16.768 1.294 5.224 1.00 85.56 205 LEU A CA 1
ATOM 1673 C C . LEU A 1 205 ? -17.471 -0.049 5.434 1.00 85.56 205 LEU A C 1
ATOM 1675 O O . LEU A 1 205 ? -17.035 -0.843 6.261 1.00 85.56 205 LEU A O 1
ATOM 1679 N N . LYS A 1 206 ? -18.524 -0.332 4.662 1.00 85.94 206 LYS A N 1
ATOM 1680 C CA . LYS A 1 206 ? -19.275 -1.587 4.787 1.00 85.94 206 LYS A CA 1
ATOM 1681 C C . LYS A 1 206 ? -18.405 -2.815 4.497 1.00 85.94 206 LYS A C 1
ATOM 1683 O O . LYS A 1 206 ? -18.466 -3.798 5.231 1.00 85.94 206 LYS A O 1
ATOM 1688 N N . ASP A 1 207 ? -17.591 -2.757 3.450 1.00 89.31 207 ASP A N 1
ATOM 1689 C CA . ASP A 1 207 ? -16.712 -3.863 3.064 1.00 89.31 207 ASP A CA 1
ATOM 1690 C C . ASP A 1 207 ? -15.559 -4.024 4.063 1.00 89.31 207 ASP A C 1
ATOM 1692 O O . ASP A 1 20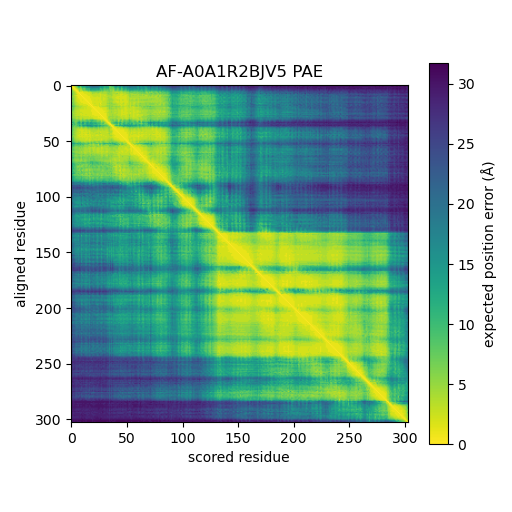7 ? -15.268 -5.138 4.497 1.00 89.31 207 ASP A O 1
ATOM 1696 N N . VAL A 1 208 ? -14.975 -2.908 4.515 1.00 89.50 208 VAL A N 1
ATOM 1697 C CA . VAL A 1 208 ? -13.936 -2.868 5.560 1.00 89.50 208 VAL A CA 1
ATOM 1698 C C . VAL A 1 208 ? -14.437 -3.512 6.852 1.00 89.50 208 VAL A C 1
ATOM 1700 O O . VAL A 1 208 ? -13.773 -4.378 7.417 1.00 89.50 208 VAL A O 1
ATOM 1703 N N . VAL A 1 209 ? -15.631 -3.135 7.308 1.00 86.44 209 VAL A N 1
ATOM 1704 C CA . VAL A 1 209 ? -16.267 -3.720 8.494 1.00 86.44 209 VAL A CA 1
ATOM 1705 C C . VAL A 1 209 ? -16.454 -5.226 8.330 1.00 86.44 209 VAL A C 1
ATOM 1707 O O . VAL A 1 209 ? -16.086 -5.985 9.228 1.00 86.44 209 VAL A O 1
ATOM 1710 N N . ASN A 1 210 ? -17.007 -5.670 7.196 1.00 87.88 210 ASN A N 1
ATOM 1711 C CA . ASN A 1 210 ? -17.225 -7.094 6.937 1.00 87.88 210 ASN A CA 1
ATOM 1712 C C . ASN A 1 210 ? -15.909 -7.875 7.009 1.00 87.88 210 ASN A C 1
ATOM 1714 O O . ASN A 1 210 ? -15.855 -8.937 7.631 1.00 87.88 210 ASN A O 1
ATOM 1718 N N . ILE A 1 211 ? -14.832 -7.325 6.443 1.00 91.06 211 ILE A N 1
ATOM 1719 C CA . ILE A 1 211 ? -13.489 -7.899 6.559 1.00 91.06 211 ILE A CA 1
ATOM 1720 C C . ILE A 1 211 ? -13.056 -7.978 8.023 1.00 91.06 211 ILE A C 1
ATOM 1722 O O . ILE A 1 211 ? -12.589 -9.028 8.460 1.00 91.06 211 ILE A O 1
ATOM 1726 N N . PHE A 1 212 ? -13.216 -6.911 8.806 1.00 89.56 212 PHE A N 1
ATOM 1727 C CA . PHE A 1 212 ? -12.752 -6.882 10.200 1.00 89.56 212 PHE A CA 1
ATOM 1728 C C . PHE A 1 212 ? -13.480 -7.917 11.060 1.00 89.56 212 PHE A C 1
ATOM 1730 O O . PHE A 1 212 ? -12.876 -8.531 11.944 1.00 89.56 212 PHE A O 1
ATOM 1737 N N . VAL A 1 213 ? -14.769 -8.135 10.787 1.00 83.44 213 VAL A N 1
ATOM 1738 C CA . VAL A 1 213 ? -15.570 -9.181 11.429 1.00 83.44 213 VAL A CA 1
ATOM 1739 C C . VAL A 1 213 ? -15.093 -10.569 11.000 1.00 83.44 213 VAL A C 1
ATOM 1741 O O . VAL A 1 213 ? -14.832 -11.405 11.865 1.00 83.44 213 VAL A O 1
ATOM 1744 N N . ASN A 1 214 ? -14.929 -10.808 9.697 1.00 87.44 214 ASN A N 1
ATOM 1745 C CA . ASN A 1 214 ? -14.583 -12.125 9.148 1.00 87.44 214 ASN A CA 1
ATOM 1746 C C . ASN A 1 214 ? -13.157 -12.574 9.496 1.00 87.44 214 ASN A C 1
ATOM 1748 O O . ASN A 1 214 ? -12.925 -13.750 9.760 1.00 87.44 214 ASN A O 1
ATOM 1752 N N . THR A 1 215 ? -12.208 -11.639 9.535 1.00 87.62 215 THR A N 1
ATOM 1753 C CA . THR A 1 215 ? -10.798 -11.895 9.892 1.00 87.62 215 THR A CA 1
ATOM 1754 C C . THR A 1 215 ? -10.565 -11.951 11.405 1.00 87.62 215 THR A C 1
ATOM 1756 O O . THR A 1 215 ? -9.464 -12.266 11.863 1.00 87.62 215 THR A O 1
ATOM 1759 N N . GLY A 1 216 ? -11.589 -11.629 12.205 1.00 86.06 216 GLY A N 1
ATOM 1760 C CA . GLY A 1 216 ? -11.486 -11.554 13.660 1.00 86.06 216 GLY A CA 1
ATOM 1761 C C . GLY A 1 216 ? -10.616 -10.398 14.160 1.00 86.06 216 GLY A C 1
ATOM 1762 O O . GLY A 1 216 ? -10.243 -10.401 15.333 1.00 86.06 216 GLY A O 1
ATOM 1763 N N . LEU A 1 217 ? -10.294 -9.405 13.317 1.00 87.31 217 LEU A N 1
ATOM 1764 C CA . LEU A 1 217 ? -9.464 -8.258 13.703 1.00 87.31 217 LEU A CA 1
ATOM 1765 C C . LEU A 1 217 ? -10.026 -7.551 14.938 1.00 87.31 217 LEU A C 1
ATOM 1767 O O . LEU A 1 217 ? -9.272 -7.214 15.845 1.00 87.31 217 LEU A O 1
ATOM 1771 N N . ILE A 1 218 ? -11.351 -7.386 15.005 1.00 82.44 218 ILE A N 1
ATOM 1772 C CA . ILE A 1 218 ? -12.023 -6.762 16.152 1.00 82.44 218 ILE A CA 1
ATOM 1773 C C . ILE A 1 218 ? -11.643 -7.459 17.460 1.00 82.44 218 ILE A C 1
ATOM 1775 O O . ILE A 1 218 ? -11.327 -6.792 18.437 1.00 82.44 218 ILE A O 1
ATOM 1779 N N . ASP A 1 219 ? -11.607 -8.791 17.478 1.00 80.00 219 ASP A N 1
ATOM 1780 C CA . ASP A 1 219 ? -11.265 -9.550 18.682 1.00 80.00 219 ASP A CA 1
ATOM 1781 C C . ASP A 1 219 ? -9.769 -9.449 19.031 1.00 80.00 219 ASP A C 1
ATOM 1783 O O . ASP A 1 219 ? -9.415 -9.527 20.208 1.00 80.00 219 ASP A O 1
ATOM 1787 N N . LYS A 1 220 ? -8.899 -9.210 18.038 1.00 84.38 220 LYS A N 1
ATOM 1788 C CA . LYS A 1 220 ? -7.452 -9.006 18.225 1.00 84.38 220 LYS A CA 1
ATOM 1789 C C . LYS A 1 220 ? -7.107 -7.613 18.768 1.00 84.38 220 LYS A C 1
ATOM 1791 O O . LYS A 1 220 ? -6.226 -7.494 19.614 1.00 84.38 220 LYS A O 1
ATOM 1796 N N . ILE A 1 221 ? -7.806 -6.558 18.337 1.00 84.06 221 ILE A N 1
ATOM 1797 C CA . ILE A 1 221 ? -7.459 -5.172 18.717 1.00 84.06 221 ILE A CA 1
ATOM 1798 C C . ILE A 1 221 ? -7.860 -4.805 20.153 1.00 84.06 221 ILE A C 1
ATOM 1800 O O . ILE A 1 221 ? -7.262 -3.910 20.745 1.00 84.06 221 ILE A O 1
ATOM 1804 N N . PHE A 1 222 ? -8.835 -5.500 20.748 1.00 79.94 222 PHE A N 1
ATOM 1805 C CA . PHE A 1 222 ? -9.252 -5.259 22.135 1.00 79.94 222 PHE A CA 1
ATOM 1806 C C . PHE A 1 222 ? -8.148 -5.574 23.168 1.00 79.94 222 PHE A C 1
ATOM 1808 O O . PHE A 1 222 ? -7.874 -4.719 24.015 1.00 79.94 222 PHE A O 1
ATOM 1815 N N . PRO A 1 223 ? -7.471 -6.741 23.116 1.00 80.38 223 PRO A N 1
ATOM 1816 C CA . PRO A 1 223 ? -6.281 -7.004 23.925 1.00 80.38 223 PRO A CA 1
ATOM 1817 C C . PRO A 1 223 ? -5.160 -5.980 23.734 1.00 80.38 223 PRO A C 1
ATOM 1819 O O . PRO A 1 223 ? -4.512 -5.613 24.712 1.00 80.38 223 PRO A O 1
ATOM 1822 N N . VAL A 1 224 ? -4.941 -5.512 22.501 1.00 83.69 224 VAL A N 1
ATOM 1823 C CA . VAL A 1 224 ? -3.909 -4.511 22.186 1.00 83.69 224 VAL A CA 1
ATOM 1824 C C . VAL A 1 224 ? -4.253 -3.177 22.846 1.00 83.69 224 VAL A C 1
ATOM 1826 O O . VAL A 1 224 ? -3.427 -2.628 23.571 1.00 83.69 224 VAL A O 1
ATOM 1829 N N . LEU A 1 225 ? -5.500 -2.707 22.718 1.00 82.06 225 LEU A N 1
ATOM 1830 C CA . LEU A 1 225 ? -5.987 -1.504 23.402 1.00 82.06 225 LEU A CA 1
ATOM 1831 C C . LEU A 1 225 ? -5.781 -1.570 24.922 1.00 82.06 225 LEU A C 1
ATOM 1833 O O . LEU A 1 225 ? -5.420 -0.571 25.537 1.00 82.06 225 LEU A O 1
ATOM 1837 N N . ALA A 1 226 ? -5.992 -2.742 25.524 1.00 76.56 226 ALA A N 1
ATOM 1838 C CA . ALA A 1 226 ? -5.861 -2.925 26.966 1.00 76.56 226 ALA A CA 1
ATOM 1839 C C . ALA A 1 226 ? -4.409 -2.886 27.480 1.00 76.56 226 ALA A C 1
ATOM 1841 O O . ALA A 1 226 ? -4.240 -2.629 28.669 1.00 76.56 226 ALA A O 1
ATOM 1842 N N . LYS A 1 227 ? -3.418 -3.163 26.618 1.00 79.38 227 LYS A N 1
ATOM 1843 C CA . LYS A 1 227 ? -1.970 -3.184 26.925 1.00 79.38 227 LYS A CA 1
ATOM 1844 C C . LYS A 1 227 ? -1.213 -1.945 26.425 1.00 79.38 227 LYS A C 1
ATOM 1846 O O . LYS A 1 227 ? -0.026 -1.769 26.693 1.00 79.38 227 LYS A O 1
ATOM 1851 N N . THR A 1 228 ? -1.856 -1.146 25.577 1.00 79.56 228 THR A N 1
ATOM 1852 C CA . THR A 1 228 ? -1.223 0.015 24.953 1.00 79.56 228 THR A CA 1
ATOM 1853 C C . THR A 1 228 ? -1.158 1.136 25.978 1.00 79.56 228 THR A C 1
ATOM 1855 O O . THR A 1 228 ? -2.191 1.568 26.477 1.00 79.56 228 THR A O 1
ATOM 1858 N N . SER A 1 229 ? 0.039 1.648 26.266 1.00 77.06 229 SER A N 1
ATOM 1859 C CA . SER A 1 229 ? 0.234 2.798 27.162 1.00 77.06 229 SER A CA 1
ATOM 1860 C C . SER A 1 229 ? 0.274 4.143 26.425 1.00 77.06 229 SER A C 1
ATOM 1862 O O . SER A 1 229 ? -0.018 5.172 27.029 1.00 77.06 229 SER A O 1
ATOM 1864 N N . ASP A 1 230 ? 0.583 4.138 25.125 1.00 83.44 230 ASP A N 1
ATOM 1865 C CA . ASP A 1 230 ? 0.632 5.333 24.279 1.00 83.44 230 ASP A CA 1
ATOM 1866 C C . ASP A 1 230 ? -0.772 5.836 23.899 1.00 83.44 230 ASP A C 1
ATOM 1868 O O . ASP A 1 230 ? -1.571 5.125 23.286 1.00 83.44 230 ASP A O 1
ATOM 1872 N N . GLU A 1 231 ? -1.072 7.093 24.227 1.00 77.31 231 GLU A N 1
ATOM 1873 C CA . GLU A 1 231 ? -2.390 7.691 23.981 1.00 77.31 231 GLU A CA 1
ATOM 1874 C C . GLU A 1 231 ? -2.688 7.887 22.487 1.00 77.31 231 GLU A C 1
ATOM 1876 O O . GLU A 1 231 ? -3.847 7.778 22.078 1.00 77.31 231 GLU A O 1
ATOM 1881 N N . GLY A 1 232 ? -1.669 8.128 21.653 1.00 81.31 232 GLY A N 1
ATOM 1882 C CA . GLY A 1 232 ? -1.850 8.221 20.201 1.00 81.31 232 GLY A CA 1
ATOM 1883 C C . GLY A 1 232 ? -2.348 6.898 19.620 1.00 81.31 232 GLY A C 1
ATOM 1884 O O . GLY A 1 232 ? -3.349 6.847 18.903 1.00 81.31 232 GLY A O 1
ATOM 1885 N N . SER A 1 233 ? -1.702 5.810 20.020 1.00 84.50 233 SER A N 1
ATOM 1886 C CA . SER A 1 233 ? -2.039 4.443 19.634 1.00 84.50 233 SER A CA 1
ATOM 1887 C C . SER A 1 233 ? -3.417 4.017 20.150 1.00 84.50 233 SER A C 1
ATOM 1889 O O . SER A 1 233 ? -4.216 3.467 19.386 1.00 84.50 233 SER A O 1
ATOM 1891 N N . LYS A 1 234 ? -3.765 4.359 21.401 1.00 83.50 234 LYS A N 1
ATOM 1892 C CA . LYS A 1 234 ? -5.126 4.152 21.931 1.00 83.50 234 LYS A CA 1
ATOM 1893 C C . LYS A 1 234 ? -6.173 4.877 21.093 1.00 83.50 234 LYS A C 1
ATOM 1895 O O . LYS A 1 234 ? -7.194 4.282 20.753 1.00 83.50 234 LYS A O 1
ATOM 1900 N N . ALA A 1 235 ? -5.927 6.138 20.733 1.00 83.50 235 ALA A N 1
ATOM 1901 C CA . ALA A 1 235 ? -6.863 6.922 19.933 1.00 83.50 235 ALA A CA 1
ATOM 1902 C C . ALA A 1 235 ? -7.108 6.289 18.553 1.00 83.50 235 ALA A C 1
ATOM 1904 O O . ALA A 1 235 ? -8.255 6.234 18.112 1.00 83.50 235 ALA A O 1
ATOM 1905 N N . VAL A 1 236 ? -6.069 5.753 17.903 1.00 88.12 236 VAL A N 1
ATOM 1906 C CA . VAL A 1 236 ? -6.193 5.028 16.623 1.00 88.12 236 VAL A CA 1
ATOM 1907 C C . VAL A 1 236 ? -7.100 3.803 16.765 1.00 88.12 236 VAL A C 1
ATOM 1909 O O . VAL A 1 236 ? -8.033 3.633 15.978 1.00 88.12 236 VAL A O 1
ATOM 1912 N N . ILE A 1 237 ? -6.879 2.973 17.789 1.00 87.19 237 ILE A N 1
ATOM 1913 C CA . ILE A 1 237 ? -7.681 1.759 18.007 1.00 87.19 237 ILE A CA 1
ATOM 1914 C C . ILE A 1 237 ? -9.132 2.115 18.354 1.00 87.19 237 ILE A C 1
ATOM 1916 O O . ILE A 1 237 ? -10.071 1.526 17.816 1.00 87.19 237 ILE A O 1
ATOM 1920 N N . LEU A 1 238 ? -9.338 3.113 19.214 1.00 84.25 238 LEU A N 1
ATOM 1921 C CA . LEU A 1 238 ? -10.674 3.573 19.589 1.00 84.25 238 LEU A CA 1
ATOM 1922 C C . LEU A 1 238 ? -11.438 4.180 18.400 1.00 84.25 238 LEU A C 1
ATOM 1924 O O . LEU A 1 238 ? -12.652 4.009 18.301 1.00 84.25 238 LEU A O 1
ATOM 1928 N N . GLN A 1 239 ? -10.752 4.839 17.466 1.00 86.06 239 GLN A N 1
ATOM 1929 C CA . GLN A 1 239 ? -11.357 5.342 16.228 1.00 86.06 239 GLN A CA 1
ATOM 1930 C C . GLN A 1 239 ? -11.821 4.213 15.310 1.00 86.06 239 GLN A C 1
ATOM 1932 O O . GLN A 1 239 ? -12.957 4.256 14.835 1.00 86.06 239 GLN A O 1
ATOM 1937 N N . ILE A 1 240 ? -10.989 3.183 15.118 1.00 88.31 240 ILE A N 1
ATOM 1938 C CA . ILE A 1 240 ? -11.376 1.968 14.385 1.00 88.31 240 ILE A CA 1
ATOM 1939 C C . ILE A 1 240 ? -12.645 1.373 14.997 1.00 88.31 240 ILE A C 1
ATOM 1941 O O . ILE A 1 240 ? -13.623 1.121 14.290 1.00 88.31 240 ILE A O 1
ATOM 1945 N N . LEU A 1 241 ? -12.660 1.194 16.321 1.00 84.38 241 LEU A N 1
ATOM 1946 C CA . LEU A 1 241 ? -13.823 0.666 17.031 1.00 84.38 241 LEU A CA 1
ATOM 1947 C C . LEU A 1 241 ? -15.050 1.567 16.835 1.00 84.38 241 LEU A C 1
ATOM 1949 O O . LEU A 1 241 ? -16.114 1.076 16.482 1.00 84.38 241 LEU A O 1
ATOM 1953 N N . SER A 1 242 ? -14.906 2.887 16.966 1.00 82.06 242 SER A N 1
ATOM 1954 C CA . SER A 1 242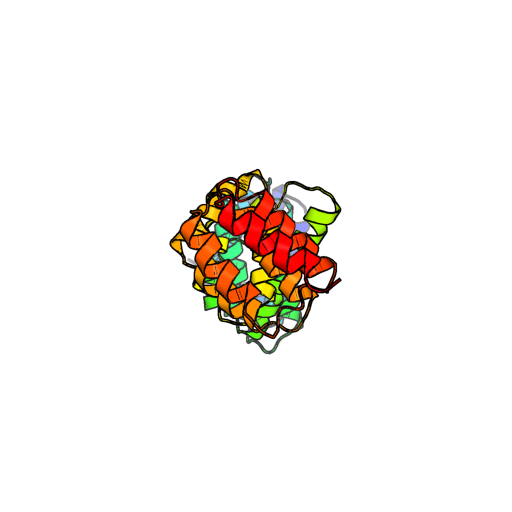 ? -15.992 3.867 16.786 1.00 82.06 242 SER A CA 1
ATOM 1955 C C . SER A 1 242 ? -16.597 3.866 15.382 1.00 82.06 242 SER A C 1
ATOM 1957 O O . SER A 1 242 ? -17.789 4.137 15.214 1.00 82.06 242 SER A O 1
ATOM 1959 N N . ASN A 1 243 ? -15.787 3.614 14.359 1.00 82.25 243 ASN A N 1
ATOM 1960 C CA . ASN A 1 243 ? -16.256 3.585 12.976 1.00 82.25 243 ASN A CA 1
ATOM 1961 C C . ASN A 1 243 ? -16.906 2.247 12.614 1.00 82.25 243 ASN A C 1
ATOM 1963 O O . ASN A 1 243 ? -17.763 2.204 11.739 1.00 82.25 243 ASN A O 1
ATOM 1967 N N . THR A 1 244 ? -16.538 1.173 13.311 1.00 78.75 244 THR A N 1
ATOM 1968 C CA . THR A 1 244 ? -17.029 -0.185 13.039 1.00 78.75 244 THR A CA 1
ATOM 1969 C C . THR A 1 244 ? -18.172 -0.613 13.966 1.00 78.75 244 THR A C 1
ATOM 1971 O O . THR A 1 244 ? -18.898 -1.549 13.645 1.00 78.75 244 THR A O 1
ATOM 1974 N N . VAL A 1 245 ? -18.393 0.099 15.080 1.00 73.88 245 VAL A N 1
ATOM 1975 C CA . VAL A 1 245 ? -19.364 -0.255 16.133 1.00 73.88 245 VAL A CA 1
ATOM 1976 C C . VAL A 1 245 ? -20.802 -0.408 15.636 1.00 73.88 245 VAL A C 1
ATOM 1978 O O . VAL A 1 245 ? -21.515 -1.268 16.137 1.00 73.88 245 VAL A O 1
ATOM 1981 N N . CYS A 1 246 ? -21.232 0.374 14.642 1.00 65.38 246 CYS A N 1
ATOM 1982 C CA . CYS A 1 246 ? -22.613 0.346 14.144 1.00 65.38 246 CYS A CA 1
ATOM 1983 C C . CYS A 1 246 ? -23.003 -0.994 13.498 1.00 65.38 246 CYS A C 1
ATOM 1985 O O . CYS A 1 246 ? -24.184 -1.277 13.333 1.00 65.38 246 CYS A O 1
ATOM 1987 N N . GLU A 1 247 ? -22.013 -1.802 13.130 1.00 64.12 247 GLU A N 1
ATOM 1988 C CA . GLU A 1 247 ? -22.182 -3.065 12.413 1.00 64.12 247 GLU A CA 1
ATOM 1989 C C . GLU A 1 247 ? -21.746 -4.271 13.272 1.00 64.12 247 GLU A C 1
ATOM 1991 O O . GLU A 1 247 ? -21.770 -5.419 12.826 1.00 64.12 247 GLU A O 1
ATOM 1996 N N . LEU A 1 248 ? -21.342 -4.025 14.525 1.00 65.69 248 LEU A N 1
ATOM 1997 C CA . LEU A 1 248 ? -21.019 -5.054 15.510 1.00 65.69 248 LEU A CA 1
ATOM 1998 C C . LEU A 1 248 ? -22.239 -5.354 16.387 1.00 65.69 248 LEU A C 1
ATOM 2000 O O . LEU A 1 248 ? -23.041 -4.477 16.700 1.00 65.69 248 LEU A O 1
ATOM 2004 N N . THR A 1 249 ? -22.377 -6.604 16.833 1.00 65.94 249 THR A N 1
ATOM 2005 C CA . THR A 1 249 ? -23.450 -6.965 17.768 1.00 65.94 249 THR A CA 1
ATOM 2006 C C . THR A 1 249 ? -23.203 -6.347 19.146 1.00 65.94 249 THR A C 1
ATOM 2008 O O . THR A 1 249 ? -22.070 -6.326 19.637 1.00 65.94 249 THR A O 1
ATOM 2011 N N . ILE A 1 250 ? -24.280 -5.888 19.795 1.00 64.19 250 ILE A N 1
ATOM 2012 C CA . ILE A 1 250 ? -24.259 -5.257 21.128 1.00 64.19 250 ILE A CA 1
ATOM 2013 C C . ILE A 1 250 ? -23.496 -6.128 22.135 1.00 64.19 250 ILE A C 1
ATOM 2015 O O . ILE A 1 250 ? -22.584 -5.640 22.794 1.00 64.19 250 ILE A O 1
ATOM 2019 N N . ASP A 1 251 ? -23.770 -7.434 22.173 1.00 65.44 251 ASP A N 1
ATOM 2020 C CA . ASP A 1 251 ? -23.105 -8.370 23.091 1.00 65.44 251 ASP A CA 1
ATOM 2021 C C . ASP A 1 251 ? -21.581 -8.416 22.908 1.00 65.44 251 ASP A C 1
ATOM 2023 O O . ASP A 1 251 ? -20.825 -8.506 23.881 1.00 65.44 251 ASP A O 1
ATOM 2027 N N . LYS A 1 252 ? -21.112 -8.340 21.655 1.00 66.94 252 LYS A N 1
ATOM 2028 C CA . LYS A 1 252 ? -19.682 -8.368 21.323 1.00 66.94 252 LYS A CA 1
ATOM 2029 C C . LYS A 1 252 ? -19.005 -7.065 21.745 1.00 66.94 252 LYS A C 1
ATOM 2031 O O . LYS A 1 252 ? -17.908 -7.099 22.303 1.00 66.94 252 LYS A O 1
ATOM 2036 N N . ILE A 1 253 ? -19.689 -5.938 21.546 1.00 64.94 253 ILE A N 1
ATOM 2037 C CA . ILE A 1 253 ? -19.245 -4.611 21.984 1.00 64.94 253 ILE A CA 1
ATOM 2038 C C . ILE A 1 253 ? -19.158 -4.561 23.512 1.00 64.94 253 ILE A C 1
ATOM 2040 O O . ILE A 1 253 ? -18.104 -4.225 24.045 1.00 64.94 253 ILE A O 1
ATOM 2044 N N . THR A 1 254 ? -20.220 -4.950 24.224 1.00 64.56 254 THR A N 1
ATOM 2045 C CA . THR A 1 254 ? -20.285 -4.904 25.691 1.00 64.56 254 THR A CA 1
ATOM 2046 C C . THR A 1 254 ? -19.215 -5.779 26.328 1.00 64.56 254 THR A C 1
ATOM 2048 O O . THR A 1 254 ? -18.458 -5.299 27.169 1.00 64.56 254 THR A O 1
ATOM 2051 N N . LYS A 1 255 ? -19.097 -7.047 25.910 1.00 68.38 255 LYS A N 1
ATOM 2052 C CA . LYS A 1 255 ? -18.130 -7.986 26.495 1.00 68.38 255 LYS A CA 1
ATOM 2053 C C . LYS A 1 255 ? -16.694 -7.481 26.367 1.00 68.38 255 LYS A C 1
ATOM 2055 O O . LYS A 1 255 ? -15.928 -7.565 27.325 1.00 68.38 255 LYS A O 1
ATOM 2060 N N . ASN A 1 256 ? -16.337 -6.957 25.200 1.00 69.81 256 ASN A N 1
ATOM 2061 C CA . ASN A 1 256 ? -14.971 -6.541 24.929 1.00 69.81 256 ASN A CA 1
ATOM 2062 C C . ASN A 1 256 ? -14.662 -5.133 25.474 1.00 69.81 256 ASN A C 1
ATOM 2064 O O . ASN A 1 256 ? -13.591 -4.937 26.048 1.00 69.81 256 ASN A O 1
ATOM 2068 N N . LEU A 1 257 ? -15.604 -4.180 25.415 1.00 67.56 257 LEU A N 1
ATOM 2069 C CA . LEU A 1 257 ? -15.460 -2.879 26.087 1.00 67.56 257 LEU A CA 1
ATOM 2070 C C . LEU A 1 257 ? -15.371 -3.030 27.603 1.00 67.56 257 LEU A C 1
ATOM 2072 O O . LEU A 1 257 ? -14.607 -2.307 28.229 1.00 67.56 257 LEU A O 1
ATOM 2076 N N . GLU A 1 258 ? -16.099 -3.967 28.215 1.00 65.88 258 GLU A N 1
ATOM 2077 C CA . GLU A 1 258 ? -15.966 -4.210 29.653 1.00 65.88 258 GLU A CA 1
ATOM 2078 C C . GLU A 1 258 ? -14.552 -4.653 30.044 1.00 65.88 258 GLU A C 1
ATOM 2080 O O . GLU A 1 258 ? -14.073 -4.256 31.104 1.00 65.88 258 GLU A O 1
ATOM 2085 N N . ILE A 1 259 ? -13.884 -5.465 29.218 1.00 64.88 259 ILE A N 1
ATOM 2086 C CA . ILE A 1 259 ? -12.494 -5.886 29.456 1.00 64.88 259 ILE A CA 1
ATOM 2087 C C . ILE A 1 259 ? -11.565 -4.670 29.404 1.00 64.88 259 ILE A C 1
ATOM 2089 O O . ILE A 1 259 ? -10.718 -4.505 30.279 1.00 64.88 259 ILE A O 1
ATOM 2093 N N . VAL A 1 260 ? -11.772 -3.797 28.419 1.00 64.25 260 VAL A N 1
ATOM 2094 C CA . VAL A 1 260 ? -11.005 -2.559 28.239 1.00 64.25 260 VAL A CA 1
ATOM 2095 C C . VAL A 1 260 ? -11.229 -1.586 29.398 1.00 64.25 260 VAL A C 1
ATOM 2097 O O . VAL A 1 260 ? -10.269 -1.089 29.970 1.00 64.25 260 VAL A O 1
ATOM 2100 N N . LEU A 1 261 ? -12.481 -1.360 29.803 1.00 62.59 261 LEU A N 1
ATOM 2101 C CA . LEU A 1 261 ? -12.839 -0.468 30.914 1.00 62.59 261 LEU A CA 1
ATOM 2102 C C . LEU A 1 261 ? -12.345 -0.978 32.276 1.00 62.59 261 LEU A C 1
ATOM 2104 O O . LEU A 1 261 ? -12.174 -0.190 33.203 1.00 62.59 261 LEU A O 1
ATOM 2108 N N . LYS A 1 262 ? -12.147 -2.294 32.415 1.00 63.66 262 LYS A N 1
ATOM 2109 C CA . LYS A 1 262 ? -11.586 -2.921 33.620 1.00 63.66 262 LYS A CA 1
ATOM 2110 C C . LYS A 1 262 ? -10.055 -2.992 33.593 1.00 63.66 262 LYS A C 1
ATOM 2112 O O . LYS A 1 262 ? -9.476 -3.374 34.611 1.00 63.66 262 LYS A O 1
ATOM 2117 N N . SER A 1 263 ? -9.397 -2.670 32.475 1.00 62.72 263 SER A N 1
ATOM 2118 C CA . SER A 1 263 ? -7.935 -2.696 32.406 1.00 62.72 263 SER A CA 1
ATOM 2119 C C . SER A 1 263 ? -7.353 -1.538 33.223 1.00 62.72 263 SER A C 1
ATOM 2121 O O . SER A 1 263 ? -7.850 -0.414 33.192 1.00 62.72 263 SER A O 1
ATOM 2123 N N . ALA A 1 264 ? -6.297 -1.814 33.993 1.00 53.00 264 ALA A N 1
ATOM 2124 C CA . ALA A 1 264 ? -5.645 -0.804 34.830 1.00 53.00 264 ALA A CA 1
ATOM 2125 C C . ALA A 1 264 ? -4.876 0.253 34.012 1.00 53.00 264 ALA A C 1
ATOM 2127 O O . ALA A 1 264 ? -4.458 1.267 34.565 1.00 53.00 264 ALA A O 1
ATOM 2128 N N . GLU A 1 265 ? -4.686 0.008 32.713 1.00 57.38 265 GLU A N 1
ATOM 2129 C CA . GLU A 1 265 ? -3.896 0.844 31.802 1.00 57.38 265 GLU A CA 1
ATOM 2130 C C . GLU A 1 265 ? -4.753 1.828 30.991 1.00 57.38 265 GLU A C 1
ATOM 2132 O O . GLU A 1 265 ? -4.226 2.771 30.389 1.00 57.38 265 GLU A O 1
ATOM 2137 N N . LEU A 1 266 ? -6.082 1.663 31.000 1.00 58.69 266 LEU A N 1
ATOM 2138 C CA . LEU A 1 266 ? -6.998 2.617 30.390 1.00 58.69 266 LEU A CA 1
ATOM 2139 C C . LEU A 1 266 ? -7.354 3.726 31.389 1.00 58.69 266 LEU A C 1
ATOM 2141 O O . LEU A 1 266 ? -8.284 3.607 32.188 1.00 58.69 266 LEU A O 1
ATOM 2145 N N . ASP A 1 267 ? -6.617 4.835 31.349 1.00 63.12 267 ASP A N 1
ATOM 2146 C CA . ASP A 1 267 ? -6.954 6.005 32.157 1.00 63.12 267 ASP A CA 1
ATOM 2147 C C . ASP A 1 267 ? -8.151 6.759 31.553 1.00 63.12 267 ASP A C 1
ATOM 2149 O O . ASP A 1 267 ? -8.008 7.675 30.745 1.00 63.12 267 ASP A O 1
ATOM 2153 N N . VAL A 1 268 ? -9.364 6.391 31.977 1.00 58.31 268 VAL A N 1
ATOM 2154 C CA . VAL A 1 268 ? -10.630 7.049 31.585 1.00 58.31 268 VAL A CA 1
ATOM 2155 C C . VAL A 1 268 ? -10.700 8.517 32.052 1.00 58.31 268 VAL A C 1
ATOM 2157 O O . VAL A 1 268 ? -11.633 9.242 31.707 1.00 58.31 268 VAL A O 1
ATOM 2160 N N . LYS A 1 269 ? -9.726 8.993 32.842 1.00 59.16 269 LYS A N 1
ATOM 2161 C CA . LYS A 1 269 ? -9.596 10.415 33.186 1.00 59.16 269 LYS A CA 1
ATOM 2162 C C . LYS A 1 269 ? -8.935 11.222 32.071 1.00 59.16 269 LYS A C 1
ATOM 2164 O O . LYS A 1 269 ? -9.077 12.444 32.070 1.00 59.16 269 LYS A O 1
ATOM 2169 N N . GLN A 1 270 ? -8.256 10.569 31.126 1.00 65.00 270 GLN A N 1
ATOM 2170 C CA . GLN A 1 270 ? -7.681 11.240 29.966 1.00 65.00 270 GLN A CA 1
ATOM 2171 C C . GLN A 1 270 ? -8.799 11.699 29.018 1.00 65.00 270 GLN A C 1
ATOM 2173 O O . GLN A 1 270 ? -9.626 10.873 28.615 1.00 65.00 270 GLN A O 1
ATOM 2178 N N . PRO A 1 271 ? -8.835 12.990 28.632 1.00 66.25 271 PRO A N 1
ATOM 2179 C CA . PRO A 1 271 ? -9.918 13.548 27.822 1.00 66.25 271 PRO A CA 1
ATOM 2180 C C . PRO A 1 271 ? -10.154 12.788 26.514 1.00 66.25 271 PRO A C 1
ATOM 2182 O O . PRO A 1 271 ? -11.283 12.409 26.221 1.00 66.25 271 PRO A O 1
ATOM 2185 N N . THR A 1 272 ? -9.090 12.477 25.773 1.00 67.19 272 THR A N 1
ATOM 2186 C CA . THR A 1 272 ? -9.171 11.859 24.442 1.00 67.19 272 THR A CA 1
ATOM 2187 C C . THR A 1 272 ? -9.722 10.434 24.498 1.00 67.19 272 THR A C 1
ATOM 2189 O O . THR A 1 272 ? -10.637 10.080 23.757 1.00 67.19 272 THR A O 1
ATOM 2192 N N . THR A 1 273 ? -9.200 9.615 25.413 1.00 66.69 273 THR A N 1
ATOM 2193 C CA . THR A 1 273 ? -9.662 8.235 25.620 1.00 66.69 273 THR A CA 1
ATOM 2194 C C . THR A 1 273 ? -11.123 8.218 26.076 1.00 66.69 273 THR A C 1
ATOM 2196 O O . THR A 1 273 ? -11.939 7.458 25.552 1.00 66.69 273 THR A O 1
ATOM 2199 N N . ARG A 1 274 ? -11.490 9.120 26.992 1.00 66.75 274 ARG A N 1
ATOM 2200 C CA . ARG A 1 274 ? -12.863 9.281 27.482 1.00 66.75 274 ARG A CA 1
ATOM 2201 C C . ARG A 1 274 ? -13.840 9.701 26.385 1.00 66.75 274 ARG A C 1
ATOM 2203 O O . ARG A 1 274 ? -14.939 9.152 26.312 1.00 66.75 274 ARG A O 1
ATOM 2210 N N . GLU A 1 275 ? -13.453 10.648 25.536 1.00 70.31 275 GLU A N 1
ATOM 2211 C CA . GLU A 1 275 ? -14.268 11.115 24.412 1.00 70.31 275 GLU A CA 1
ATOM 2212 C C . GLU A 1 275 ? -14.554 9.989 23.420 1.00 70.31 275 GLU A C 1
ATOM 2214 O O . GLU A 1 275 ? -15.713 9.756 23.075 1.00 70.31 275 GLU A O 1
ATOM 2219 N N . TRP A 1 276 ? -13.534 9.236 23.003 1.00 72.19 276 TRP A N 1
ATOM 2220 C CA . TRP A 1 276 ? -13.740 8.160 22.035 1.00 72.19 276 TRP A CA 1
ATOM 2221 C C . TRP A 1 276 ? -14.548 6.993 22.597 1.00 72.19 276 TRP A C 1
ATOM 2223 O O . TRP A 1 276 ? -15.422 6.482 21.900 1.00 72.19 276 TRP A O 1
ATOM 2233 N N . VAL A 1 277 ? -14.331 6.609 23.859 1.00 70.38 277 VAL A N 1
ATOM 2234 C CA . VAL A 1 277 ? -15.172 5.606 24.533 1.00 70.38 277 VAL A CA 1
ATOM 2235 C C . VAL A 1 277 ? -16.637 6.047 24.515 1.00 70.38 277 VAL A C 1
ATOM 2237 O O . VAL A 1 277 ? -17.514 5.269 24.138 1.00 70.38 277 VAL A O 1
ATOM 2240 N N . PHE A 1 278 ? -16.905 7.315 24.827 1.00 68.38 278 PHE A N 1
ATOM 2241 C CA . PHE A 1 278 ? -18.256 7.869 24.785 1.00 68.38 278 PHE A CA 1
ATOM 2242 C C . PHE A 1 278 ? -18.858 7.870 23.371 1.00 68.38 278 PHE A C 1
ATOM 2244 O O . PHE A 1 278 ? -20.036 7.546 23.204 1.00 68.38 278 PHE A O 1
ATOM 2251 N N . VAL A 1 279 ? -18.063 8.186 22.343 1.00 71.69 279 VAL A N 1
ATOM 2252 C CA . VAL A 1 279 ? -18.496 8.121 20.937 1.00 71.69 279 VAL A CA 1
ATOM 2253 C C . VAL A 1 279 ? -18.853 6.689 20.534 1.00 71.69 279 VAL A C 1
ATOM 2255 O O . VAL A 1 279 ? -19.918 6.491 19.950 1.00 71.69 279 VAL A O 1
ATOM 2258 N N . ILE A 1 280 ? -18.020 5.697 20.877 1.00 71.75 280 ILE A N 1
ATOM 2259 C CA . ILE A 1 280 ? -18.285 4.272 20.603 1.00 71.75 280 ILE A CA 1
ATOM 2260 C C . ILE A 1 280 ? -19.627 3.865 21.219 1.00 71.75 280 ILE A C 1
ATOM 2262 O O . ILE A 1 280 ? -20.467 3.281 20.539 1.00 71.75 280 ILE A O 1
ATOM 2266 N N . ILE A 1 281 ? -19.860 4.231 22.481 1.00 66.25 281 ILE A N 1
ATOM 2267 C CA . ILE A 1 281 ? -21.091 3.903 23.212 1.00 66.25 281 ILE A CA 1
ATOM 2268 C C . ILE A 1 281 ? -22.311 4.572 22.575 1.00 66.25 281 ILE A C 1
ATOM 2270 O O . ILE A 1 281 ? -23.324 3.916 22.352 1.00 66.25 281 ILE A O 1
ATOM 2274 N N . ARG A 1 282 ? -22.226 5.868 22.243 1.00 66.12 282 ARG A N 1
ATOM 2275 C CA . ARG A 1 282 ? -23.333 6.588 21.593 1.00 66.12 282 ARG A CA 1
ATOM 2276 C C . ARG A 1 282 ? -23.664 6.046 20.207 1.00 66.12 282 ARG A C 1
ATOM 2278 O O . ARG A 1 282 ? -24.822 6.101 19.806 1.00 66.12 282 ARG A O 1
ATOM 2285 N N . ARG A 1 283 ? -22.657 5.581 19.467 1.00 67.19 283 ARG A N 1
ATOM 2286 C CA . ARG A 1 283 ? -22.830 5.008 18.126 1.00 67.19 283 ARG A CA 1
ATOM 2287 C C . ARG A 1 283 ? -23.291 3.552 18.160 1.00 67.19 283 ARG A C 1
ATOM 2289 O O . ARG A 1 283 ? -24.016 3.145 17.260 1.00 67.19 283 ARG A O 1
ATOM 2296 N N . GLY A 1 284 ? -22.949 2.798 19.204 1.00 61.34 284 GLY A N 1
ATOM 2297 C CA . GLY A 1 284 ? -23.467 1.454 19.485 1.00 61.34 284 GLY A CA 1
ATOM 2298 C C . GLY A 1 284 ? -24.913 1.469 19.989 1.00 61.34 284 GLY A C 1
ATOM 2299 O O . GLY A 1 284 ? -25.198 0.943 21.065 1.00 61.34 284 GLY A O 1
ATOM 2300 N N . ILE A 1 285 ? -25.815 2.113 19.240 1.00 50.78 285 ILE A N 1
ATOM 2301 C CA . ILE A 1 285 ? -27.237 2.267 19.571 1.00 50.78 285 ILE A CA 1
ATOM 2302 C C . ILE A 1 285 ? -27.841 0.877 19.817 1.00 50.78 285 ILE A C 1
ATOM 2304 O O . ILE A 1 285 ? -28.003 0.086 18.891 1.00 50.78 285 ILE A O 1
ATOM 2308 N N . GLY A 1 286 ? -28.155 0.596 21.086 1.00 52.12 286 GLY A N 1
ATOM 2309 C CA . GLY A 1 286 ? -28.710 -0.678 21.549 1.00 52.12 286 GLY A CA 1
ATOM 2310 C C . GLY A 1 286 ? -28.101 -1.230 22.844 1.00 52.12 286 GLY A C 1
ATOM 2311 O O . GLY A 1 286 ? -28.593 -2.233 23.354 1.00 52.12 286 GLY A O 1
ATOM 2312 N N . LEU A 1 287 ? -27.066 -0.594 23.406 1.00 54.53 287 LEU A N 1
ATOM 2313 C CA . LEU A 1 287 ? -26.577 -0.930 24.749 1.00 54.53 287 LEU A CA 1
ATOM 2314 C C . LEU A 1 287 ? -27.710 -0.766 25.782 1.00 54.53 287 LEU A C 1
ATOM 2316 O O . LEU A 1 287 ? -28.473 0.197 25.732 1.00 54.53 287 LEU A O 1
ATOM 2320 N N . SER A 1 288 ? -27.858 -1.737 26.688 1.00 56.47 288 SER A N 1
ATOM 2321 C CA . SER A 1 288 ? -28.943 -1.741 27.677 1.00 56.47 288 SER A CA 1
ATOM 2322 C C . SER A 1 288 ? -28.880 -0.511 28.594 1.00 56.47 288 SER A C 1
ATOM 2324 O O . SER A 1 288 ? -27.795 0.006 28.874 1.00 56.47 288 SER A O 1
ATOM 2326 N N . GLU A 1 289 ? -30.032 -0.063 29.113 1.00 58.88 289 GLU A N 1
ATOM 2327 C CA . GLU A 1 289 ? -30.102 1.025 30.112 1.00 58.88 289 GLU A CA 1
ATOM 2328 C C . GLU A 1 289 ? -29.155 0.775 31.300 1.00 58.88 289 GLU A C 1
ATOM 2330 O O . GLU A 1 289 ? -28.491 1.691 31.774 1.00 58.88 289 GLU A O 1
ATOM 2335 N N . GLU A 1 290 ? -28.996 -0.485 31.712 1.00 56.91 290 GLU A N 1
ATOM 2336 C CA . GLU A 1 290 ? -28.082 -0.897 32.784 1.00 56.91 290 GLU A CA 1
ATOM 2337 C C . GLU A 1 290 ? -26.604 -0.595 32.470 1.00 56.91 290 GLU A C 1
ATOM 2339 O O . GLU A 1 290 ? -25.837 -0.202 33.354 1.00 56.91 290 GLU A O 1
ATOM 2344 N N . PHE A 1 291 ? -26.186 -0.739 31.208 1.00 58.41 291 PHE A N 1
ATOM 2345 C CA . PHE A 1 291 ? -24.821 -0.416 30.792 1.00 58.41 291 PHE A CA 1
ATOM 2346 C C . PHE A 1 291 ? -24.598 1.099 30.761 1.00 58.41 291 PHE A C 1
ATOM 2348 O O . PHE A 1 291 ? -23.558 1.572 31.224 1.00 58.41 291 PHE A O 1
ATOM 2355 N N . HIS A 1 292 ? -25.597 1.857 30.297 1.00 61.31 292 HIS A N 1
ATOM 2356 C CA . HIS A 1 292 ? -25.590 3.318 30.360 1.00 61.31 292 HIS A CA 1
ATOM 2357 C C . HIS A 1 292 ? -25.479 3.822 31.806 1.00 61.31 292 HIS A C 1
ATOM 2359 O O . HIS A 1 292 ? -24.606 4.637 32.097 1.00 61.31 292 HIS A O 1
ATOM 2365 N N . GLU A 1 293 ? -26.260 3.269 32.738 1.00 62.94 293 GLU A N 1
ATOM 2366 C CA . GLU A 1 293 ? -26.196 3.648 34.155 1.00 62.94 293 GLU A CA 1
ATOM 2367 C C . GLU A 1 293 ? -24.858 3.302 34.821 1.00 62.94 293 GLU A C 1
ATOM 2369 O O . GLU A 1 293 ? -24.348 4.071 35.639 1.00 62.94 293 GLU A O 1
ATOM 2374 N N . LYS A 1 294 ? -24.277 2.138 34.507 1.00 58.38 294 LYS A N 1
ATOM 2375 C CA . LYS A 1 294 ? -22.971 1.720 35.045 1.00 58.38 294 LYS A CA 1
ATOM 2376 C C . LYS A 1 294 ? -21.850 2.648 34.565 1.00 58.38 294 LYS A C 1
ATOM 2378 O O . LYS A 1 294 ? -20.921 2.925 35.320 1.00 58.38 294 LYS A O 1
ATOM 2383 N N . LEU A 1 295 ? -21.956 3.154 33.338 1.00 56.59 295 LEU A N 1
ATOM 2384 C CA . LEU A 1 295 ? -21.036 4.134 32.759 1.00 56.59 295 LEU A CA 1
ATOM 2385 C C . LEU A 1 295 ? -21.224 5.539 33.325 1.00 56.59 295 LEU A C 1
ATOM 2387 O O . LEU A 1 295 ? -20.224 6.167 33.660 1.00 56.59 295 LEU A O 1
ATOM 2391 N N . ASP A 1 296 ? -22.461 6.006 33.493 1.00 60.69 296 ASP A N 1
ATOM 2392 C CA . ASP A 1 296 ? -22.736 7.287 34.155 1.00 60.69 296 ASP A CA 1
ATOM 2393 C C . ASP A 1 296 ? -22.189 7.279 35.587 1.00 60.69 296 ASP A C 1
ATOM 2395 O O . ASP A 1 296 ? -21.565 8.245 36.028 1.00 60.69 296 ASP A O 1
ATOM 2399 N N . ARG A 1 297 ? -22.306 6.149 36.295 1.00 62.94 297 ARG A N 1
ATOM 2400 C CA . ARG A 1 297 ? -21.651 5.967 37.597 1.00 62.94 297 ARG A CA 1
ATOM 2401 C C . ARG A 1 297 ? -20.130 6.033 37.487 1.00 62.94 297 ARG A C 1
ATOM 2403 O O . ARG A 1 297 ? -19.528 6.805 38.219 1.00 62.94 297 ARG A O 1
ATOM 2410 N N . LEU A 1 298 ? -19.500 5.325 36.547 1.00 55.41 298 LEU A N 1
ATOM 2411 C CA . LEU A 1 298 ? -18.042 5.412 36.343 1.00 55.41 298 LEU A CA 1
ATOM 2412 C C . LEU A 1 298 ? -17.568 6.832 35.973 1.00 55.41 298 LEU A C 1
ATOM 2414 O O . LEU A 1 298 ? -16.477 7.237 36.374 1.00 55.41 298 LEU A O 1
ATOM 2418 N N . TYR A 1 299 ? -18.385 7.590 35.241 1.00 52.06 299 TYR A N 1
ATOM 2419 C CA . TYR A 1 299 ? -18.124 8.973 34.839 1.00 52.06 299 TYR A CA 1
ATOM 2420 C C . TYR A 1 299 ? -18.236 9.958 36.014 1.00 52.06 299 TYR A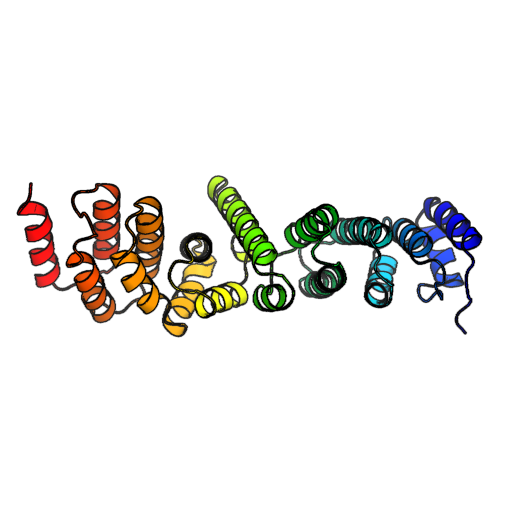 C 1
ATOM 2422 O O . TYR A 1 299 ? -17.501 10.946 36.063 1.00 52.06 299 TYR A O 1
ATOM 2430 N N . HIS A 1 300 ? -19.129 9.682 36.970 1.00 57.59 300 HIS A N 1
ATOM 2431 C CA . HIS A 1 300 ? -19.426 10.564 38.100 1.00 57.59 300 HIS A CA 1
ATOM 2432 C C . HIS A 1 300 ? -18.781 10.150 39.434 1.00 57.59 300 HIS A C 1
ATOM 2434 O O . HIS A 1 300 ? -18.595 11.006 40.293 1.00 57.59 300 HIS A O 1
ATOM 2440 N N . GLU A 1 301 ? -18.379 8.891 39.627 1.00 50.12 301 GLU A N 1
ATOM 2441 C CA . GLU A 1 301 ? -17.825 8.390 40.901 1.00 50.12 301 GLU A CA 1
ATOM 2442 C C . GLU A 1 301 ? -16.355 8.775 41.154 1.00 50.12 301 GLU A C 1
ATOM 2444 O O . GLU A 1 301 ? -15.822 8.474 42.223 1.00 50.12 301 GLU A O 1
ATOM 2449 N N . LYS A 1 302 ? -15.671 9.446 40.218 1.00 43.25 302 LYS A N 1
ATOM 2450 C CA . LYS A 1 302 ? -14.279 9.909 40.414 1.00 43.25 302 LYS A CA 1
ATOM 2451 C C . LYS A 1 302 ? -13.985 11.311 39.855 1.00 43.25 302 LYS A C 1
ATOM 2453 O O . LYS A 1 302 ? -12.831 11.578 39.505 1.00 43.25 302 LYS A O 1
ATOM 2458 N N . ALA A 1 303 ? -15.008 12.167 39.767 1.00 39.31 303 ALA A N 1
ATOM 2459 C CA . ALA A 1 303 ? -14.825 13.619 39.671 1.00 39.31 303 ALA A CA 1
ATOM 2460 C C . ALA A 1 303 ? -14.441 14.202 41.039 1.00 39.31 303 ALA A C 1
ATOM 2462 O O . ALA A 1 303 ? -15.006 13.731 42.053 1.00 39.31 303 ALA A O 1
#

Nearest PDB structures (foldseek):
  1xqr-assembly1_A  TM=4.208E-01  e=3.458E-02  Homo sapiens
  5o9z-assembly1_v  TM=3.987E-01  e=2.497E-01  Homo sapiens
  7jtk-assembly1_X  TM=3.433E-01  e=3.617E-01  Chlamydomonas reinhardtii
  4k92-assembly2_B  TM=3.106E-01  e=2.944E-01  Homo sapiens
  7v1m-assembly1_H  TM=3.038E-01  e=2.506E+00  Homo sapiens

Foldseek 3Di:
DADADDLVRLVVLLVQLQVDDVSLVVCCVVHNLRHDDPPLLSSLSSLQSSPQPPLVSLVRNLVCLLVGQDDPNNLVSVLSSLVRNLVPDDPPDPVVLVSSLVSLLSSQLNDDPPPVVSLVSSLVSCLVGQVEPLVVVVVRDDPVSNVVNLVSLLVVLVVCVVVVNLCLCSNYPLVRLLVLLLPDDQPPLSSLSSLLSQLVRPVCNVSSLVSCVVSVSLVRLLVSLLPDLDPVSVLSSLSSLLSNLLVDDLVSCVVSVVSSVPRPRQPCVDPSSVVSNVSSVVSNPPHDPVVVVVVVCVVPVPD

Solvent-accessible surface area (backbone atoms only — not comparable to full-atom values): 17202 Å² total; per-residue (Å²): 131,70,59,77,57,54,69,67,54,31,54,50,52,28,60,51,18,72,73,37,67,74,46,25,52,52,49,41,74,75,62,54,81,76,55,44,70,90,49,59,54,51,48,48,55,21,51,39,36,46,32,62,95,32,73,73,50,39,61,55,50,62,76,50,55,83,77,54,79,70,48,76,72,37,45,59,48,52,47,53,37,49,51,56,58,58,72,76,54,71,96,85,47,68,73,61,53,54,60,49,50,52,48,53,45,53,53,54,62,58,48,68,95,84,44,65,69,61,49,53,51,53,46,54,52,50,66,71,40,65,54,63,54,53,67,60,48,59,75,62,42,54,72,70,59,44,52,51,52,50,53,50,54,37,54,50,52,51,54,30,55,78,67,72,45,96,45,62,77,60,50,45,40,73,70,34,51,46,41,49,46,65,66,60,53,94,86,50,59,66,62,49,52,46,52,31,58,49,47,67,37,77,93,44,28,70,61,52,42,51,39,34,62,74,57,41,36,65,71,57,49,47,64,47,52,35,71,42,80,52,66,69,60,39,50,43,53,41,47,38,47,41,59,42,31,73,80,49,57,57,70,63,50,51,61,49,50,52,54,35,74,67,27,93,57,53,59,67,83,42,66,68,60,36,50,39,53,49,48,27,55,68,50,32,77,75,64,50,72,68,57,52,51,56,46,53,45,64,66,59,76,75,112

Sequence (303 aa):
MSIPLSKDLYKQLRLECTQGESKQNEIFSQYGISLNTEEPLEYIKYLINLSVANTNIQKSILKILPSIPITEETGKFLMILSNNILADLPDHKFNYISENSNIILYTLSSINSSNDNLFEWAYFLLSKLHVKNLSHLNSLLSIDNYQILLDFIQAKLEKAWEKEENIVPDIISIEDIEFLCNYYIDDDMKTLVILNYCTREVRMLKDVVNIFVNTGLIDKIFPVLAKTSDEGSKAVILQILSNTVCELTIDKITKNLEIVLKSAELDVKQPTTREWVFVIIRRGIGLSEEFHEKLDRLYHEKA